Protein 4Y25 (pdb70)

Solvent-accessible surface area: 16598 Å² total; per-residue (Å²): 170,121,118,94,29,6,22,54,86,24,25,7,39,50,10,79,39,8,66,11,63,88,40,44,122,122,45,67,59,64,52,39,27,63,21,29,62,48,131,138,135,49,106,43,19,11,50,15,48,9,61,20,60,83,81,52,12,92,21,128,24,56,14,67,14,66,107,37,143,92,73,55,79,11,47,21,103,16,59,19,27,51,117,186,86,122,74,60,4,29,48,85,4,14,37,101,23,160,63,122,62,100,34,64,1,66,42,92,16,115,21,1,104,97,2,18,76,78,2,24,132,92,40,9,39,2,74,11,39,44,27,69,31,86,87,50,82,85,135,110,63,50,70,22,61,36,82,4,101,2,86,9,70,42,93,0,79,17,40,11,58,29,73,94,5,67,50,73,100,140,61,22,128,117,44,51,31,7,71,49,42,38,58,60,72,17,42,5,54,65,128,137,39,84,20,34,14,8,47,73,4,75,14,89,14,59,16,75,53,16,19,65,50,68,107,141,52,190,114,21,28,93,50,47,31,87,18,21,4,98,10,44,2,91,12,74,140,116,35,84,51,59,5,25,59,82,4,96,1,63,71,60,36,105,85,91,57,61,44,26,10,54,25,85,69,81,45,62,31,10,36,71,30,112,50,68,47,14,50,51,42,69,63,39,61,28,53,49,76,211

InterPro domains:
  IPR011990 Tetratricopeptide-like helical domain superfamily [G3DSA:1.25.40.10] (98-193)
  IPR011990 Tetratricopeptide-like helical domain superfamily [G3DSA:1.25.40.10] (204-523)
  IPR011990 Tetratricopeptide-like helical domain superfamily [SSF48452] (95-164)
  IPR011990 Tetratricopeptide-like helical domain superfamily [SSF48452] (361-505)
  IPR019734 Tetratricopeptide repeat [PS50005] (98-131)
  IPR019734 Tetratricopeptide repeat [SM00028] (98-131)
  IPR023870 Poly-beta-1,6 N-acetyl-D-glucosamine export porin PgaA [TIGR03939] (17-807)
  IPR049003 PgaA, membrane beta barrel domain [PF21197] (514-807)

Structure (mmCIF, N/CA/C/O backbone):
data_4Y25
#
_entry.id   4Y25
#
_cell.length_a   143.972
_cell.length_b   143.972
_cell.length_c   90.560
_cell.angle_alpha   90.00
_cell.angle_beta   90.00
_cell.angle_gamma   120.00
#
_symmetry.space_group_name_H-M   'P 63 2 2'
#
loop_
_atom_site.group_PDB
_atom_site.id
_atom_site.type_symbol
_atom_site.label_atom_id
_atom_site.label_alt_id
_atom_site.label_comp_id
_atom_site.label_asym_id
_atom_site.label_entity_id
_atom_site.label_seq_id
_atom_site.pdbx_PDB_ins_code
_atom_site.Cartn_x
_atom_site.Cartn_y
_atom_site.Cartn_z
_atom_site.occupancy
_atom_site.B_iso_or_equiv
_atom_site.auth_seq_id
_atom_site.auth_comp_id
_atom_site.auth_asym_id
_atom_site.auth_atom_id
_atom_site.pdbx_PDB_model_num
ATOM 1 N N . ASP A 1 3 ? -164.964 274.157 210.412 1.00 181.06 513 ASP A N 1
ATOM 2 C CA . ASP A 1 3 ? -164.376 275.367 209.850 1.00 188.80 513 ASP A CA 1
ATOM 3 C C . ASP A 1 3 ? -164.631 275.448 208.349 1.00 190.49 513 ASP A C 1
ATOM 4 O O . ASP A 1 3 ? -164.662 276.536 207.772 1.00 184.89 513 ASP A O 1
ATOM 9 N N . VAL A 1 4 ? -164.812 274.285 207.726 1.00 187.25 514 VAL A N 1
ATOM 10 C CA . VAL A 1 4 ? -165.085 274.195 206.295 1.00 173.19 514 VAL A CA 1
ATOM 11 C C . VAL A 1 4 ? -166.345 274.977 205.935 1.00 166.94 514 VAL A C 1
ATOM 12 O O . VAL A 1 4 ? -167.416 274.713 206.478 1.00 168.21 514 VAL A O 1
ATOM 16 N N . HIS A 1 5 ? -166.222 275.940 205.025 1.00 165.90 515 HIS A N 1
ATOM 17 C CA . HIS A 1 5 ? -167.366 276.785 204.690 1.00 160.56 515 HIS A CA 1
ATOM 18 C C . HIS A 1 5 ? -167.492 277.119 203.201 1.00 160.71 515 HIS A C 1
ATOM 19 O O . HIS A 1 5 ? -168.470 277.740 202.788 1.00 154.80 515 HIS A O 1
ATOM 26 N N . ASN A 1 6 ? -166.5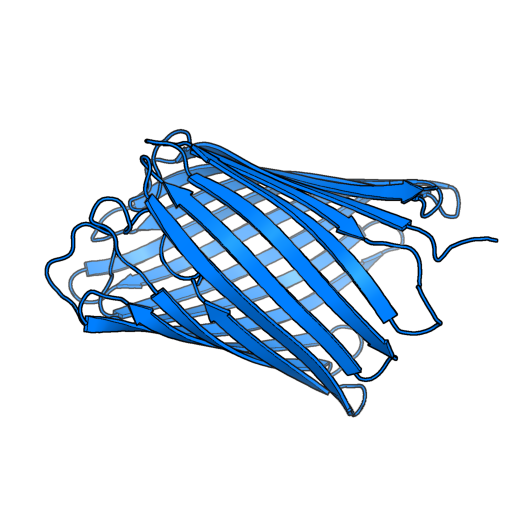10 276.717 202.398 1.00 173.33 516 ASN A N 1
ATOM 27 C CA . ASN A 1 6 ? -166.626 276.832 200.945 1.00 169.06 516 ASN A CA 1
ATOM 28 C C . ASN A 1 6 ? -166.636 275.461 200.275 1.00 175.80 516 ASN A C 1
ATOM 29 O O . ASN A 1 6 ? -165.596 274.936 199.876 1.00 158.87 516 ASN A O 1
ATOM 34 N N . LEU A 1 7 ? -167.832 274.892 200.158 1.00 181.56 517 LEU A N 1
ATOM 35 C CA . LEU A 1 7 ? -168.011 273.553 199.612 1.00 166.74 517 LEU A CA 1
ATOM 36 C C . LEU A 1 7 ? -168.864 273.607 198.351 1.00 150.76 517 LEU A C 1
ATOM 37 O O . LEU A 1 7 ? -169.014 274.662 197.735 1.00 158.06 517 LEU A O 1
ATOM 42 N N . ALA A 1 8 ? -169.425 272.464 197.974 1.00 107.81 518 ALA A N 1
ATOM 43 C CA . ALA A 1 8 ? -170.392 272.414 196.887 1.00 110.65 518 ALA A CA 1
ATOM 44 C C . ALA A 1 8 ? -171.720 272.986 197.374 1.00 120.02 518 ALA A C 1
ATOM 45 O O . ALA A 1 8 ? -172.061 272.858 198.548 1.00 123.98 518 ALA A O 1
ATOM 47 N N . GLU A 1 9 ? -172.467 273.619 196.477 1.00 106.14 519 GLU A N 1
ATOM 48 C CA . GLU A 1 9 ? -173.703 274.285 196.870 1.00 104.64 519 GLU A CA 1
ATOM 49 C C . GLU A 1 9 ? -174.890 273.883 195.998 1.00 91.36 519 GLU A C 1
ATOM 50 O O . GLU A 1 9 ? -174.819 273.933 194.771 1.00 103.56 519 GLU A O 1
ATOM 56 N N . LEU A 1 10 ? -175.980 273.481 196.642 1.00 87.31 520 LEU A N 1
ATOM 57 C CA . LEU A 1 10 ? -177.225 273.204 195.937 1.00 83.36 520 LEU A CA 1
ATOM 58 C C . LEU A 1 10 ? -178.227 274.327 196.163 1.00 78.99 520 LEU A C 1
ATOM 59 O O . LEU A 1 10 ? -178.565 274.651 197.299 1.00 70.89 520 LEU A O 1
ATOM 64 N N . ARG A 1 11 ? -178.697 274.922 195.076 1.00 102.25 521 ARG A N 1
ATOM 65 C CA . ARG A 1 11 ? -179.734 275.935 195.171 1.00 107.52 521 ARG A CA 1
ATOM 66 C C . ARG A 1 11 ? -181.000 275.425 194.496 1.00 98.43 521 ARG A C 1
ATOM 67 O O . ARG A 1 11 ? -180.967 274.928 193.369 1.00 96.69 521 ARG A O 1
ATOM 75 N N . ILE A 1 12 ? -182.111 275.519 195.213 1.00 89.56 522 ILE A N 1
ATOM 76 C CA . ILE A 1 12 ? -183.407 275.141 194.673 1.00 89.45 522 ILE A CA 1
ATOM 77 C C . ILE A 1 12 ? -184.420 276.220 195.033 1.00 77.49 522 ILE A C 1
ATOM 78 O O . ILE A 1 12 ? -184.545 276.613 196.192 1.00 88.46 522 ILE A O 1
ATOM 83 N N . ALA A 1 13 ? -185.122 276.721 194.025 1.00 80.61 523 ALA A N 1
ATOM 84 C CA . ALA A 1 13 ? -186.072 277.805 194.227 1.00 74.93 523 ALA A CA 1
ATOM 85 C C . ALA A 1 13 ? -187.314 277.571 193.388 1.00 85.73 523 ALA A C 1
ATOM 86 O O . ALA A 1 13 ? -187.232 277.048 192.276 1.00 89.68 523 ALA A O 1
ATOM 88 N N . GLY A 1 14 ? -188.466 277.959 193.920 1.00 77.35 524 GLY A N 1
ATOM 89 C CA . GLY A 1 14 ? -189.714 277.697 193.238 1.00 72.06 524 GLY A CA 1
ATOM 90 C C . GLY A 1 14 ? -190.784 278.743 193.448 1.00 71.64 524 GLY A C 1
ATOM 91 O O . GLY A 1 14 ? -190.811 279.441 194.461 1.00 80.43 524 GLY A O 1
ATOM 92 N N . SER A 1 15 ? -191.678 278.839 192.472 1.00 72.10 525 SER A N 1
ATOM 93 C CA . SER A 1 15 ? -192.775 279.791 192.513 1.00 77.43 525 SER A CA 1
ATOM 94 C C . SER A 1 15 ? -194.058 279.118 192.038 1.00 75.11 525 SER A C 1
ATOM 95 O O . SER A 1 15 ? -194.066 278.416 191.028 1.00 79.91 525 SER A O 1
ATOM 98 N N . THR A 1 16 ? -195.143 279.322 192.775 1.00 69.90 526 THR A N 1
ATOM 99 C CA . THR A 1 16 ? -196.423 278.740 192.396 1.00 74.75 526 THR A CA 1
ATOM 100 C C . THR A 1 16 ? -197.589 279.657 192.747 1.00 64.89 526 THR A C 1
ATOM 101 O O . THR A 1 16 ? -197.637 280.233 193.834 1.00 76.93 526 THR A O 1
ATOM 105 N N . GLY A 1 17 ? -198.526 279.789 191.813 1.00 56.83 527 GLY A N 1
ATOM 106 C CA . GLY A 1 17 ? -199.670 280.664 191.996 1.00 67.17 527 GLY A CA 1
ATOM 107 C C . GLY A 1 17 ? -200.847 279.997 192.688 1.00 87.22 527 GLY A C 1
ATOM 108 O O . GLY A 1 17 ? -201.296 278.921 192.287 1.00 79.20 527 GLY A O 1
ATOM 109 N N . ILE A 1 18 ? -201.345 280.642 193.738 1.00 74.59 528 ILE A N 1
ATOM 110 C CA . ILE A 1 18 ? -202.527 280.163 194.439 1.00 77.46 528 ILE A CA 1
ATOM 111 C C . ILE A 1 18 ? -203.768 280.583 193.661 1.00 83.73 528 ILE A C 1
ATOM 112 O O . ILE A 1 18 ? -204.632 279.765 193.348 1.00 90.63 528 ILE A O 1
ATOM 117 N N . ASP A 1 19 ? -203.843 281.872 193.355 1.00 79.48 529 ASP A N 1
ATOM 118 C CA . ASP A 1 19 ? -204.871 282.406 192.474 1.00 84.84 529 ASP A CA 1
ATOM 119 C C . ASP A 1 19 ? -204.351 283.677 191.820 1.00 91.53 529 ASP A C 1
ATOM 120 O O . ASP A 1 19 ? -204.454 284.767 192.387 1.00 87.25 529 ASP A O 1
ATOM 125 N N . ALA A 1 20 ? -203.778 283.527 190.630 1.00 75.14 530 ALA A N 1
ATOM 126 C CA . ALA A 1 20 ? -203.222 284.659 189.901 1.00 79.76 530 ALA A CA 1
ATOM 127 C C . ALA A 1 20 ? -204.088 285.011 188.698 1.00 86.33 530 ALA A C 1
ATOM 128 O O . ALA A 1 20 ? -203.898 284.474 187.606 1.00 97.22 530 ALA A O 1
ATOM 130 N N . GLU A 1 21 ? -205.034 285.922 188.901 1.00 89.16 531 GLU A N 1
ATOM 131 C CA . GLU A 1 21 ? -205.963 286.307 187.845 1.00 102.04 531 GLU A CA 1
ATOM 132 C C . GLU A 1 21 ? -205.386 287.410 186.960 1.00 97.97 531 GLU A C 1
ATOM 133 O O . GLU A 1 21 ? -206.110 288.058 186.205 1.00 109.87 531 GLU A O 1
ATOM 139 N N . GLY A 1 22 ? -204.072 287.604 187.050 1.00 102.72 532 GLY A N 1
ATOM 140 C CA . GLY A 1 22 ? -203.375 288.581 186.233 1.00 95.46 532 GLY A CA 1
ATOM 141 C C . GLY A 1 22 ? -203.312 288.179 184.771 1.00 106.86 532 GLY A C 1
ATOM 142 O O . GLY A 1 22 ? -203.673 287.056 184.418 1.00 122.52 532 GLY A O 1
ATOM 143 N N . PRO A 1 23 ? -202.846 289.097 183.911 1.00 107.70 533 PRO A N 1
ATOM 144 C CA . PRO A 1 23 ? -202.831 288.917 182.454 1.00 108.01 533 PRO A CA 1
ATOM 145 C C . PRO A 1 23 ? -201.692 288.050 181.911 1.00 101.42 533 PRO A C 1
ATOM 146 O O . PRO A 1 23 ? -201.914 287.339 180.933 1.00 113.27 533 PRO A O 1
ATOM 150 N N . ASP A 1 24 ? -200.503 288.105 182.502 1.00 105.60 534 ASP A N 1
ATOM 151 C CA . ASP A 1 24 ? -199.409 287.280 181.994 1.00 129.47 534 ASP A CA 1
ATOM 152 C C . ASP A 1 24 ? -199.087 286.119 182.933 1.00 126.92 534 ASP A C 1
ATOM 153 O O . ASP A 1 24 ? -197.926 285.749 183.107 1.00 130.39 534 ASP A O 1
ATOM 158 N N . SER A 1 25 ? -200.135 285.553 183.528 1.00 127.18 535 SER A N 1
ATOM 159 C CA . SER A 1 25 ? -200.036 284.316 184.298 1.00 122.15 535 SER A CA 1
ATOM 160 C C . SER A 1 25 ? -201.431 283.762 184.567 1.00 121.00 535 SER A C 1
ATOM 161 O O . SER A 1 25 ? -202.347 284.509 184.916 1.00 134.70 535 SER A O 1
ATOM 164 N N . GLY A 1 26 ? -201.589 282.453 184.397 1.00 104.09 536 GLY A N 1
ATOM 165 C CA . GLY A 1 26 ? -202.837 281.790 184.731 1.00 91.32 536 GLY A CA 1
ATOM 166 C C . GLY A 1 26 ? -203.018 281.759 186.235 1.00 103.67 536 GLY A C 1
ATOM 167 O O . GLY A 1 26 ? -202.101 282.120 186.973 1.00 114.82 536 GLY A O 1
ATOM 168 N N . LYS A 1 27 ? -204.193 281.332 186.691 1.00 106.04 537 LYS A N 1
ATOM 169 C CA . LYS A 1 27 ? -204.487 281.289 188.122 1.00 105.69 537 LYS A CA 1
ATOM 170 C C . LYS A 1 27 ? -203.463 280.451 188.876 1.00 98.71 537 LYS A C 1
ATOM 171 O O . LYS A 1 27 ? -203.062 280.792 189.988 1.00 106.89 537 LYS A O 1
ATOM 177 N N . HIS A 1 28 ? -203.044 279.354 188.258 1.00 79.99 538 HIS A N 1
ATOM 178 C CA . HIS A 1 28 ? -202.131 278.420 188.898 1.00 86.41 538 HIS A CA 1
ATOM 179 C C . HIS A 1 28 ? -200.977 278.064 187.969 1.00 103.16 538 HIS A C 1
ATOM 180 O O . HIS A 1 28 ? -201.136 277.273 187.041 1.00 120.30 538 HIS A O 1
ATOM 187 N N . ASP A 1 29 ? -199.818 278.664 188.217 1.00 105.51 539 ASP A N 1
ATOM 188 C CA . ASP A 1 29 ? -198.617 278.344 187.457 1.00 96.58 539 ASP A CA 1
ATOM 189 C C . ASP A 1 29 ? -197.547 277.781 188.376 1.00 85.35 539 ASP A C 1
ATOM 190 O O . ASP A 1 29 ? -197.572 278.008 189.583 1.00 87.51 539 ASP A O 1
ATOM 195 N N . VAL A 1 30 ? -196.612 277.037 187.800 1.00 72.87 540 VAL A N 1
ATOM 196 C CA . VAL A 1 30 ? -195.571 276.386 188.582 1.00 77.67 540 VAL A CA 1
ATOM 197 C C . VAL A 1 30 ? -194.191 276.647 187.992 1.00 73.74 540 VAL A C 1
ATOM 198 O O . VAL A 1 30 ? -193.899 276.244 186.867 1.00 77.32 540 VAL A O 1
ATOM 202 N N . ASP A 1 31 ? -193.351 277.336 188.759 1.00 95.11 541 ASP A N 1
ATOM 203 C CA . ASP A 1 31 ? -191.971 277.598 188.366 1.00 82.15 541 ASP A CA 1
ATOM 204 C C . ASP A 1 31 ? -191.021 276.906 189.326 1.00 78.24 541 ASP A C 1
ATOM 205 O O . ASP A 1 31 ? -191.104 277.106 190.536 1.00 82.23 541 ASP A O 1
ATOM 210 N N . LEU A 1 32 ? -190.126 276.084 188.792 1.00 76.94 542 LEU A N 1
ATOM 211 C CA . LEU A 1 32 ? -189.135 275.415 189.624 1.00 79.08 542 LEU A CA 1
ATOM 212 C C . LEU A 1 32 ? -187.771 275.392 188.955 1.00 77.04 542 LEU A C 1
ATOM 213 O O . LEU A 1 32 ? -187.638 274.953 187.812 1.00 76.52 542 LEU A O 1
ATOM 218 N N . THR A 1 33 ? -186.759 275.866 189.674 1.00 85.30 543 THR A N 1
ATOM 219 C CA . THR A 1 33 ? -185.389 275.816 189.184 1.00 86.58 543 THR A CA 1
ATOM 220 C C . THR A 1 33 ? -184.457 275.235 190.244 1.00 86.29 543 THR A C 1
ATOM 221 O O . THR A 1 33 ? -184.484 275.639 191.406 1.00 99.27 543 THR A O 1
ATOM 225 N N . THR A 1 34 ? -183.647 274.265 189.836 1.00 92.66 544 THR A N 1
ATOM 226 C CA . THR A 1 34 ? -182.662 273.666 190.725 1.00 94.45 544 THR A CA 1
ATOM 227 C C . THR A 1 34 ? -181.273 273.760 190.103 1.00 109.08 544 THR A C 1
ATOM 228 O O . THR A 1 34 ? -181.085 273.434 188.932 1.00 115.00 544 THR A O 1
ATOM 232 N N . ILE A 1 35 ? -180.307 274.226 190.889 1.00 109.52 545 ILE A N 1
ATOM 233 C CA . ILE A 1 35 ? -178.944 274.429 190.404 1.00 102.60 545 ILE A CA 1
ATOM 234 C C . ILE A 1 35 ? -177.919 273.942 191.423 1.00 95.17 545 ILE A C 1
ATOM 235 O O . ILE A 1 35 ? -178.033 274.232 192.614 1.00 96.48 545 ILE A O 1
ATOM 240 N N . VAL A 1 36 ? -176.919 273.201 190.956 1.00 76.57 546 VAL A N 1
ATOM 241 C CA . VAL A 1 36 ? -175.849 272.744 191.835 1.00 100.48 546 VAL A CA 1
ATOM 242 C C . VAL A 1 36 ? -174.491 273.321 191.432 1.00 102.15 546 VAL A C 1
ATOM 243 O O . VAL A 1 36 ? -174.073 273.222 190.278 1.00 107.83 546 VAL A O 1
ATOM 247 N N . TYR A 1 37 ? -173.813 273.938 192.394 1.00 100.78 547 TYR A N 1
ATOM 248 C CA . TYR A 1 37 ? -172.471 274.460 192.178 1.00 95.08 547 TYR A CA 1
ATOM 249 C C . TYR A 1 37 ? -171.420 273.459 192.638 1.00 93.84 547 TYR A C 1
ATOM 250 O O . TYR A 1 37 ? -171.594 272.787 193.656 1.00 84.03 547 TYR A O 1
ATOM 259 N N . SER A 1 38 ? -170.332 273.362 191.880 1.00 90.16 548 SER A N 1
ATOM 260 C CA . SER A 1 38 ? -169.186 272.552 192.275 1.00 90.20 548 SER A CA 1
ATOM 261 C C . SER A 1 38 ? -168.446 273.255 193.413 1.00 101.22 548 SER A C 1
ATOM 262 O O . SER A 1 38 ? -168.724 274.421 193.701 1.00 97.50 548 SER A O 1
ATOM 265 N N . PRO A 1 39 ? -167.513 272.552 194.080 1.00 118.53 549 PRO A N 1
ATOM 266 C CA . PRO A 1 39 ? -166.664 273.262 195.043 1.00 113.75 549 PRO A CA 1
ATOM 267 C C . PRO A 1 39 ? -165.790 274.287 194.329 1.00 124.60 549 PRO A C 1
ATOM 268 O O . PRO A 1 39 ? -165.735 274.262 193.098 1.00 120.84 549 PRO A O 1
ATOM 272 N N . PRO A 1 40 ? -165.132 275.187 195.078 1.00 131.89 550 PRO A N 1
ATOM 273 C CA . PRO A 1 40 ? -164.175 276.062 194.396 1.00 121.45 550 PRO A CA 1
ATOM 274 C C . PRO A 1 40 ? -163.123 275.223 193.680 1.00 128.40 550 PRO A C 1
ATOM 275 O O . PRO A 1 40 ? -162.160 274.788 194.311 1.00 128.57 550 PRO A O 1
ATOM 279 N N . LEU A 1 41 ? -163.347 274.981 192.388 1.00 140.46 551 LEU A N 1
ATOM 280 C CA . LEU A 1 41 ? -162.487 274.133 191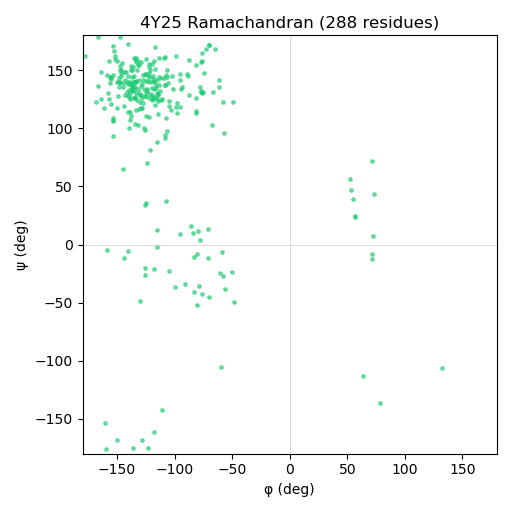.562 1.00 152.18 551 LEU A CA 1
ATOM 281 C C . LEU A 1 41 ? -161.029 274.531 191.752 1.00 167.75 551 LEU A C 1
ATOM 282 O O . LEU A 1 41 ? -160.163 273.689 191.993 1.00 175.74 551 LEU A O 1
ATOM 287 N N . LYS A 1 42 ? -160.771 275.827 191.634 1.00 153.74 552 LYS A N 1
ATOM 288 C CA . LYS A 1 42 ? -159.655 276.437 192.335 1.00 157.12 552 LYS A CA 1
ATOM 289 C C . LYS A 1 42 ? -160.249 277.628 193.078 1.00 170.75 552 LYS A C 1
ATOM 290 O O . LYS A 1 42 ? -161.471 277.745 193.164 1.00 176.98 552 LYS A O 1
ATOM 296 N N . ASP A 1 43 ? -159.407 278.503 193.613 1.00 172.31 553 ASP A N 1
ATOM 297 C CA . ASP A 1 43 ? -159.864 279.504 194.578 1.00 170.37 553 ASP A CA 1
ATOM 298 C C . ASP A 1 43 ? -160.975 280.438 194.084 1.00 170.22 553 ASP A C 1
ATOM 299 O O . ASP A 1 43 ? -161.765 280.937 194.886 1.00 164.72 553 ASP A O 1
ATOM 304 N N . ASN A 1 44 ? -161.051 280.666 192.776 1.00 169.90 554 ASN A N 1
ATOM 305 C CA . ASN A 1 44 ? -162.039 281.601 192.242 1.00 162.99 554 ASN A CA 1
ATOM 306 C C . ASN A 1 44 ? -163.055 280.968 191.295 1.00 148.46 554 ASN A C 1
ATOM 307 O O . ASN A 1 44 ? -164.137 281.515 191.085 1.00 152.99 554 ASN A O 1
ATOM 312 N N . TRP A 1 45 ? -162.710 279.818 190.729 1.00 136.48 555 TRP A N 1
ATOM 313 C CA . TRP A 1 45 ? -163.544 279.201 189.703 1.00 118.78 555 TRP A CA 1
ATOM 314 C C . TRP A 1 45 ? -164.526 278.174 190.253 1.00 125.18 555 TRP A C 1
ATOM 315 O O . TRP A 1 45 ? -164.166 277.319 191.063 1.00 133.58 555 TRP A O 1
ATOM 326 N N . ARG A 1 46 ? -165.773 278.271 189.802 1.00 113.44 556 ARG A N 1
ATOM 327 C CA . ARG A 1 46 ? -166.784 277.264 190.097 1.00 112.78 556 ARG A CA 1
ATOM 328 C C . ARG A 1 46 ? -167.591 276.947 188.843 1.00 99.78 556 ARG A C 1
ATOM 329 O O . ARG A 1 46 ? -167.918 277.837 188.061 1.00 93.23 556 ARG A O 1
ATOM 337 N N . GLY A 1 47 ? -167.896 275.670 188.650 1.00 102.72 557 GLY A N 1
ATOM 338 C CA . GLY A 1 47 ? -168.757 275.251 187.562 1.00 104.73 557 GLY A CA 1
ATOM 339 C C . GLY A 1 47 ? -170.101 274.828 188.120 1.00 109.04 557 GLY A C 1
ATOM 340 O O . GLY A 1 47 ? -170.178 274.286 189.222 1.00 105.96 557 GLY A O 1
ATOM 341 N N . PHE A 1 48 ? -171.168 275.082 187.372 1.00 96.62 558 PHE A N 1
ATOM 342 C CA . PHE A 1 48 ? -172.498 274.708 187.830 1.00 92.90 558 PHE A CA 1
ATOM 343 C C . PHE A 1 48 ? -173.330 274.092 186.714 1.00 97.26 558 PHE A C 1
ATOM 344 O O . PHE A 1 48 ? -173.152 274.406 185.537 1.00 107.71 558 PHE A O 1
ATOM 352 N N . ALA A 1 49 ? -174.233 273.201 187.102 1.00 94.60 559 ALA A N 1
ATOM 353 C CA . ALA A 1 49 ? -175.232 272.657 186.196 1.00 99.49 559 ALA A CA 1
ATOM 354 C C . ALA A 1 49 ? -176.589 272.763 186.875 1.00 108.61 559 ALA A C 1
ATOM 355 O O . ALA A 1 49 ? -176.668 272.799 188.104 1.00 106.35 559 ALA A O 1
ATOM 357 N N . GLY A 1 50 ? -177.656 272.825 186.088 1.00 107.56 560 GLY A N 1
ATOM 358 C CA . GLY A 1 50 ? -178.971 273.018 186.663 1.00 110.26 560 GLY A CA 1
ATOM 359 C C . GLY A 1 50 ? -180.137 272.605 185.792 1.00 110.58 560 GLY A C 1
ATOM 360 O O . GLY A 1 50 ? -179.961 272.078 184.694 1.00 106.39 560 GLY A O 1
ATOM 361 N N . PHE A 1 51 ? -181.339 272.859 186.299 1.00 104.05 561 PHE A N 1
ATOM 362 C CA . PHE A 1 51 ? -182.570 272.453 185.639 1.00 93.74 561 PHE A CA 1
ATOM 363 C C . PHE A 1 51 ? -183.671 273.476 185.900 1.00 96.92 561 PHE A C 1
ATOM 364 O O . PHE A 1 51 ? -183.736 274.064 186.980 1.00 104.23 561 PHE A O 1
ATOM 372 N N . GLY A 1 52 ? -184.528 273.693 184.906 1.00 93.39 562 GLY A N 1
ATOM 373 C CA . GLY A 1 52 ? -185.628 274.636 185.029 1.00 73.44 562 GLY A CA 1
ATOM 374 C C . GLY A 1 52 ? -186.928 274.035 184.530 1.00 94.69 562 GLY A C 1
ATOM 375 O O . GLY A 1 52 ? -186.939 273.340 183.514 1.00 87.28 562 GLY A O 1
ATOM 376 N N . TYR A 1 53 ? -188.021 274.307 185.241 1.00 79.66 563 TYR A N 1
ATOM 377 C CA . TYR A 1 53 ? -189.317 273.696 184.951 1.00 69.73 563 TYR A CA 1
ATOM 378 C C . TYR A 1 53 ? -190.445 274.726 185.005 1.00 81.36 563 TYR A C 1
ATOM 379 O O . TYR A 1 53 ? -190.510 275.533 185.933 1.00 85.48 563 TYR A O 1
ATOM 388 N N . ALA A 1 54 ? -191.340 274.690 184.021 1.00 85.62 564 ALA A N 1
ATOM 389 C CA . ALA A 1 54 ? -192.467 275.621 183.992 1.00 87.60 564 ALA A CA 1
ATOM 390 C C . ALA A 1 54 ? -193.678 275.067 183.239 1.00 102.75 564 ALA A C 1
ATOM 391 O O . ALA A 1 54 ? -193.669 274.981 182.011 1.00 112.59 564 ALA A O 1
ATOM 393 N N . ASP A 1 55 ? -194.720 274.703 183.983 1.00 112.03 565 ASP A N 1
ATOM 394 C CA . ASP A 1 55 ? -195.960 274.201 183.395 1.00 111.72 565 ASP A CA 1
ATOM 395 C C . ASP A 1 55 ? -197.135 275.110 183.748 1.00 119.50 565 ASP A C 1
ATOM 396 O O . ASP A 1 55 ? -197.231 275.606 184.870 1.00 118.38 565 ASP A O 1
ATOM 401 N N . GLY A 1 56 ? -198.029 275.320 182.786 1.00 128.92 566 GLY A N 1
ATOM 402 C CA . GLY A 1 56 ? -199.193 276.161 183.000 1.00 123.99 566 GLY A CA 1
ATOM 403 C C . GLY A 1 56 ? -200.322 275.885 182.026 1.00 128.53 566 GLY A C 1
ATOM 404 O O . GLY A 1 56 ? -200.090 275.581 180.856 1.00 138.60 566 GLY A O 1
ATOM 405 N N . GLY A 1 63 ? -198.401 271.404 177.582 1.00 141.05 573 GLY A N 1
ATOM 406 C CA . GLY A 1 63 ? -197.679 272.647 177.379 1.00 141.86 573 GLY A CA 1
ATOM 407 C C . GLY A 1 63 ? -196.659 272.899 178.472 1.00 138.63 573 GLY A C 1
ATOM 408 O O . GLY A 1 63 ? -196.838 273.778 179.314 1.00 130.65 573 GLY A O 1
ATOM 409 N N . ILE A 1 64 ? -195.578 272.126 178.451 1.00 145.41 574 ILE A N 1
ATOM 410 C CA . ILE A 1 64 ? -194.562 272.194 179.495 1.00 141.05 574 ILE A CA 1
ATOM 411 C C . ILE A 1 64 ? -193.199 272.633 178.945 1.00 140.00 574 ILE A C 1
ATOM 412 O O . ILE A 1 64 ? -192.740 272.137 177.915 1.00 133.09 574 ILE A O 1
ATOM 417 N N . VAL A 1 65 ? -192.564 273.572 179.645 1.00 126.84 575 VAL A N 1
ATOM 418 C CA . VAL A 1 65 ? -191.253 274.088 179.265 1.00 116.74 575 VAL A CA 1
ATOM 419 C C . VAL A 1 65 ? -190.166 273.686 180.261 1.00 118.25 575 VAL A C 1
ATOM 420 O O . VAL A 1 65 ? -190.278 273.967 181.455 1.00 114.18 575 VAL A O 1
ATOM 424 N N . ARG A 1 66 ? -189.112 273.036 179.769 1.00 112.39 576 ARG A N 1
ATOM 425 C CA . ARG A 1 66 ? -187.996 272.631 180.624 1.00 109.00 576 ARG A CA 1
ATOM 426 C C . ARG A 1 66 ? -186.667 273.232 180.163 1.00 126.17 576 ARG A C 1
ATOM 427 O O . ARG A 1 66 ? -186.466 273.489 178.975 1.00 116.27 576 ARG A O 1
ATOM 435 N N . ASP A 1 67 ? -185.766 273.461 181.116 1.00 125.03 577 ASP A N 1
ATOM 436 C CA . ASP A 1 67 ? -184.435 273.990 180.820 1.00 95.79 577 ASP A CA 1
ATOM 437 C C . ASP A 1 67 ? -183.338 273.085 181.356 1.00 96.52 577 ASP A C 1
ATOM 438 O O . ASP A 1 67 ? -183.380 272.663 182.510 1.00 118.84 577 ASP A O 1
ATOM 443 N N . TRP A 1 68 ? -182.353 272.796 180.515 1.00 96.94 578 TRP A N 1
ATOM 444 C CA . TRP A 1 68 ? -181.117 272.186 180.981 1.00 98.07 578 TRP A CA 1
ATOM 445 C C . TRP A 1 68 ? -179.989 273.180 180.767 1.00 98.47 578 TRP A C 1
ATOM 446 O O . TRP A 1 68 ? -179.776 273.653 179.653 1.00 105.64 578 TRP A O 1
ATOM 457 N N . LEU A 1 69 ? -179.278 273.511 181.838 1.00 88.61 579 LEU A N 1
ATOM 458 C CA . LEU A 1 69 ? -178.270 274.556 181.764 1.00 105.88 579 LEU A CA 1
ATOM 459 C C . LEU A 1 69 ? -176.949 274.163 182.412 1.00 115.83 579 LEU A C 1
ATOM 460 O O . LEU A 1 69 ? -176.893 273.284 183.275 1.00 104.93 579 LEU A O 1
ATOM 465 N N . ALA A 1 70 ? -175.889 274.828 181.972 1.00 121.05 580 ALA A N 1
ATOM 466 C CA . ALA A 1 70 ? -174.555 274.633 182.513 1.00 111.54 580 ALA A CA 1
ATOM 467 C C . ALA A 1 70 ? -173.738 275.893 182.270 1.00 110.90 580 ALA A C 1
ATOM 468 O O . ALA A 1 70 ? -173.893 276.551 181.242 1.00 117.87 580 ALA A O 1
ATOM 470 N N . GLY A 1 71 ? -172.877 276.235 183.220 1.00 105.82 581 GLY A N 1
ATOM 471 C CA . GLY A 1 71 ? -172.058 277.424 183.092 1.00 109.66 581 GLY A CA 1
ATOM 472 C C . GLY A 1 71 ? -170.931 277.476 184.100 1.00 101.56 581 GLY A C 1
ATOM 473 O O . GLY A 1 71 ? -170.789 276.585 184.937 1.00 108.68 581 GLY A O 1
ATOM 474 N N . VAL A 1 72 ? -170.124 278.528 184.017 1.00 90.90 582 VAL A N 1
ATOM 475 C CA . VAL A 1 72 ? -169.002 278.699 184.927 1.00 104.04 582 VAL A CA 1
ATOM 476 C C . VAL A 1 72 ? -169.122 280.026 185.672 1.00 102.20 582 VAL A C 1
ATOM 477 O O . VAL A 1 72 ? -169.733 280.969 185.174 1.00 85.17 582 VAL A O 1
ATOM 481 N N . GLU A 1 73 ? -168.546 280.090 186.868 1.00 108.84 583 GLU A N 1
ATOM 482 C CA . GLU A 1 73 ? -168.552 281.316 187.658 1.00 104.97 583 GLU A CA 1
ATOM 483 C C . GLU A 1 73 ? -167.155 281.656 188.155 1.00 110.16 583 GLU A C 1
ATOM 484 O O . GLU A 1 73 ? -166.476 280.813 188.741 1.00 122.83 583 GLU A O 1
ATOM 490 N N . TRP A 1 74 ? -166.728 282.892 187.920 1.00 106.35 584 TRP A N 1
ATOM 491 C CA . TRP A 1 74 ? -165.475 283.380 188.483 1.00 115.44 584 TRP A CA 1
ATOM 492 C C . TRP A 1 74 ? -165.789 284.399 189.569 1.00 108.95 584 TRP A C 1
ATOM 493 O O . TRP A 1 74 ? -166.736 285.174 189.443 1.00 115.82 584 TRP A O 1
ATOM 504 N N . ARG A 1 75 ? -164.992 284.401 190.632 1.00 117.62 585 ARG A N 1
ATOM 505 C CA . ARG A 1 75 ? -165.324 285.175 191.822 1.00 136.49 585 ARG A CA 1
ATOM 506 C C . ARG A 1 75 ? -164.082 285.581 192.618 1.00 150.19 585 ARG A C 1
ATOM 507 O O . ARG A 1 75 ? -163.419 284.754 193.244 1.00 171.48 585 ARG A O 1
ATOM 515 N N . SER A 1 76 ? -163.780 286.873 192.562 1.00 146.41 586 SER A N 1
ATOM 516 C CA . SER A 1 76 ? -162.986 287.553 193.577 1.00 151.08 586 SER A CA 1
ATOM 517 C C . SER A 1 76 ? -163.899 288.606 194.181 1.00 167.39 586 SER A C 1
ATOM 518 O O . SER A 1 76 ? -164.984 288.844 193.660 1.00 178.78 586 SER A O 1
ATOM 521 N N . ARG A 1 77 ? -163.497 289.242 195.272 1.00 164.65 587 ARG A N 1
ATOM 522 C CA . ARG A 1 77 ? -164.273 290.386 195.720 1.00 165.32 587 ARG A CA 1
ATOM 523 C C . ARG A 1 77 ? -163.915 291.541 194.795 1.00 165.61 587 ARG A C 1
ATOM 524 O O . ARG A 1 77 ? -162.929 291.458 194.059 1.00 174.71 587 ARG A O 1
ATOM 532 N N . ASN A 1 78 ? -164.737 292.590 194.820 1.00 153.51 588 ASN A N 1
ATOM 533 C CA . ASN A 1 78 ? -164.656 293.724 193.892 1.00 145.48 588 ASN A CA 1
ATOM 534 C C . ASN A 1 78 ? -165.091 293.373 192.463 1.00 137.68 588 ASN A C 1
ATOM 535 O O . ASN A 1 78 ? -165.290 294.272 191.647 1.00 149.74 588 ASN A O 1
ATOM 540 N N . ILE A 1 79 ? -165.243 292.082 192.162 1.00 116.47 589 ILE A N 1
ATOM 541 C CA . ILE A 1 79 ? -165.680 291.653 190.828 1.00 114.23 589 ILE A CA 1
ATOM 542 C C . ILE A 1 79 ? -166.177 290.201 190.777 1.00 110.27 589 ILE A C 1
ATOM 543 O O . ILE A 1 79 ? -165.470 289.273 191.154 1.00 124.80 589 ILE A O 1
ATOM 548 N N . TRP A 1 80 ? -167.399 290.014 190.288 1.00 104.39 590 TRP A N 1
ATOM 549 C CA . TRP A 1 80 ? -167.993 288.686 190.150 1.00 90.43 590 TRP A CA 1
ATOM 550 C C . TRP A 1 80 ? -168.511 288.486 188.727 1.00 97.06 590 TRP A C 1
ATOM 551 O O . TRP A 1 80 ? -169.113 289.394 188.156 1.00 99.90 590 TRP A O 1
ATOM 562 N N . LEU A 1 81 ? -168.283 287.306 188.156 1.00 78.98 591 LEU A N 1
ATOM 563 C CA . LEU A 1 81 ? -168.618 287.073 186.750 1.00 91.01 591 LEU A CA 1
ATOM 564 C C . LEU A 1 81 ? -169.026 285.630 186.464 1.00 98.94 591 LEU A C 1
ATOM 565 O O . LEU A 1 81 ? -168.382 284.692 186.935 1.00 104.69 591 LEU A O 1
ATOM 570 N N . GLU A 1 82 ? -170.096 285.451 185.692 1.00 104.92 592 GLU A N 1
ATOM 571 C CA . GLU A 1 82 ? -170.471 284.114 185.245 1.00 99.42 592 GLU A CA 1
ATOM 572 C C . GLU A 1 82 ? -171.043 284.100 183.831 1.00 92.27 592 GLU A C 1
ATOM 573 O O . GLU A 1 82 ? -171.676 285.058 183.382 1.00 85.69 592 GLU A O 1
ATOM 579 N N . ALA A 1 83 ? -170.794 282.996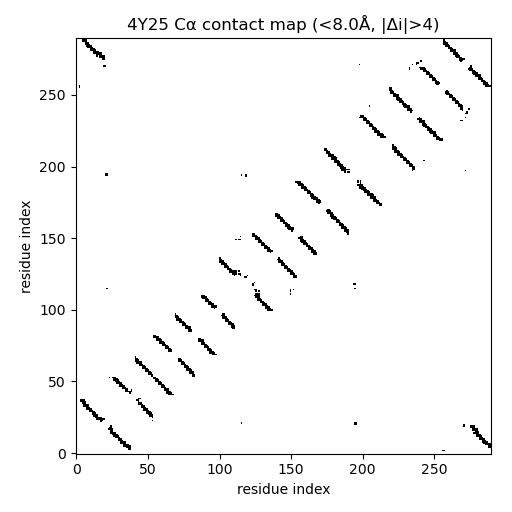 183.137 1.00 89.90 593 ALA A N 1
ATOM 580 C CA . ALA A 1 83 ? -171.398 282.726 181.842 1.00 88.88 593 ALA A CA 1
ATOM 581 C C . ALA A 1 83 ? -172.211 281.447 181.962 1.00 98.95 593 ALA A C 1
ATOM 582 O O . ALA A 1 83 ? -171.931 280.609 182.818 1.00 89.53 593 ALA A O 1
ATOM 584 N N . GLU A 1 84 ? -173.216 281.295 181.110 1.00 107.15 594 GLU A N 1
ATOM 585 C CA . GLU A 1 84 ? -174.119 280.157 181.208 1.00 104.39 594 GLU A CA 1
ATOM 586 C C . GLU A 1 84 ? -174.810 279.877 179.883 1.00 99.02 594 GLU A C 1
ATOM 587 O O . GLU A 1 84 ? -175.357 280.783 179.265 1.00 101.03 594 GLU A O 1
ATOM 593 N N . TYR A 1 85 ? -174.783 278.621 179.450 1.00 114.60 595 TYR A N 1
ATOM 594 C CA . TYR A 1 85 ? -175.538 278.212 178.271 1.00 129.61 595 TYR A CA 1
ATOM 595 C C . TYR A 1 85 ? -176.609 277.206 178.683 1.00 119.48 595 TYR A C 1
ATOM 596 O O . TYR A 1 85 ? -176.382 276.359 179.546 1.00 117.20 595 TYR A O 1
ATOM 605 N N . ALA A 1 86 ? -177.782 277.314 178.069 1.00 109.04 596 ALA A N 1
ATOM 606 C CA . ALA A 1 86 ? -178.887 276.414 178.365 1.00 106.19 596 ALA A CA 1
ATOM 607 C C . ALA A 1 86 ? -179.565 275.913 177.094 1.00 106.68 596 ALA A C 1
ATOM 608 O O . ALA A 1 86 ? -179.436 276.516 176.030 1.00 102.62 596 ALA A O 1
ATOM 610 N N . GLU A 1 87 ? -180.284 274.803 177.215 1.00 109.28 597 GLU A N 1
ATOM 611 C CA . GLU A 1 87 ? -181.117 274.304 176.128 1.00 103.90 597 GLU A CA 1
ATOM 612 C C . GLU A 1 87 ? -182.572 274.281 176.584 1.00 109.95 597 GLU A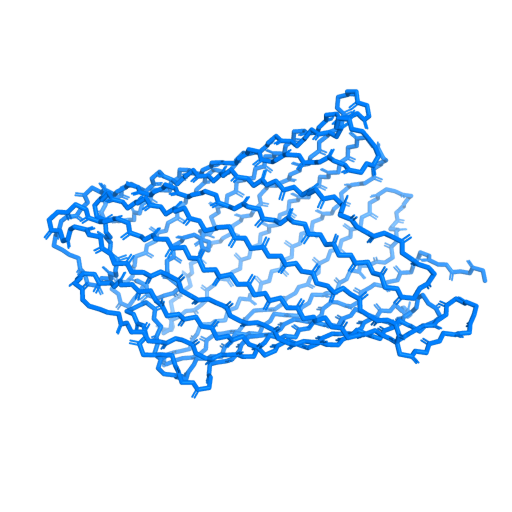 C 1
ATOM 613 O O . GLU A 1 87 ? -182.891 273.720 177.632 1.00 94.40 597 GLU A O 1
ATOM 619 N N . ARG A 1 88 ? -183.449 274.902 175.803 1.00 108.45 598 ARG A N 1
ATOM 620 C CA . ARG A 1 88 ? -184.861 274.980 176.157 1.00 110.84 598 ARG A CA 1
ATOM 621 C C . ARG A 1 88 ? -185.715 274.173 175.188 1.00 116.08 598 ARG A C 1
ATOM 622 O O . ARG A 1 88 ? -185.565 274.279 173.971 1.00 119.60 598 ARG A O 1
ATOM 630 N N . VAL A 1 89 ? -186.609 273.361 175.740 1.00 120.07 599 VAL A N 1
ATOM 631 C CA . VAL A 1 89 ? -187.450 272.493 174.931 1.00 125.14 599 VAL A CA 1
ATOM 632 C C . VAL A 1 89 ? -188.915 272.845 175.100 1.00 125.89 599 VAL A C 1
ATOM 633 O O . VAL A 1 89 ? -189.371 273.154 176.203 1.00 118.81 599 VAL A O 1
ATOM 637 N N . PHE A 1 90 ? -189.647 272.809 173.995 1.00 133.22 600 PHE A N 1
ATOM 638 C CA . PHE A 1 90 ? -191.086 272.951 174.051 1.00 130.42 600 PHE A CA 1
ATOM 639 C C . PHE A 1 90 ? -191.806 272.319 172.861 1.00 145.48 600 PHE A C 1
ATOM 640 O O . PHE A 1 90 ? -191.609 272.744 171.723 1.00 151.75 600 PHE A O 1
ATOM 648 N N . ASN A 1 91 ? -192.688 271.361 173.141 1.00 156.33 601 ASN A N 1
ATOM 649 C CA . ASN A 1 91 ? -193.480 270.677 172.113 1.00 160.97 601 ASN A CA 1
ATOM 650 C C . ASN A 1 91 ? -192.601 270.119 170.996 1.00 160.52 601 ASN A C 1
ATOM 651 O O . ASN A 1 91 ? -192.788 270.447 169.823 1.00 161.02 601 ASN A O 1
ATOM 656 N N . HIS A 1 92 ? -191.641 269.281 171.380 1.00 159.14 602 HIS A N 1
ATOM 657 C CA . HIS A 1 92 ? -190.685 268.683 170.448 1.00 169.52 602 HIS A CA 1
ATOM 658 C C . HIS A 1 92 ? -189.950 269.733 169.619 1.00 169.19 602 HIS A C 1
ATOM 659 O O . HIS A 1 92 ? -189.706 269.536 168.428 1.00 173.54 602 HIS A O 1
ATOM 666 N N . GLU A 1 93 ? -189.598 270.848 170.251 1.00 159.79 603 GLU A N 1
ATOM 667 C CA . GLU A 1 93 ? -188.887 271.919 169.563 1.00 156.72 603 GLU A CA 1
ATOM 668 C C . GLU A 1 93 ? -187.793 272.507 170.448 1.00 150.04 603 GLU A C 1
ATOM 669 O O . GLU A 1 93 ? -188.070 273.117 171.482 1.00 137.26 603 GLU A O 1
ATOM 675 N N . HIS A 1 94 ? -186.545 272.312 170.032 1.00 152.37 604 HIS A N 1
ATOM 676 C CA . HIS A 1 94 ? -185.394 272.784 170.790 1.00 131.60 604 HIS A CA 1
ATOM 677 C C . HIS A 1 94 ? -184.930 274.154 170.317 1.00 114.46 604 HIS A C 1
ATOM 678 O O . HIS A 1 94 ? -184.840 274.412 169.118 1.00 120.12 604 HIS A O 1
ATOM 685 N N . LYS A 1 95 ? -184.640 275.030 171.273 1.00 115.01 605 LYS A N 1
ATOM 686 C CA . LYS A 1 95 ? -184.063 276.332 170.972 1.00 116.97 605 LYS A CA 1
ATOM 687 C C . LYS A 1 95 ? -182.981 276.671 171.987 1.00 102.31 605 LYS A C 1
ATOM 688 O O . LYS A 1 95 ? -183.131 276.396 173.177 1.00 100.83 605 LYS A O 1
ATOM 694 N N . PRO A 1 96 ? -181.880 277.266 171.511 1.00 114.18 606 PRO A N 1
ATOM 695 C CA . PRO A 1 96 ? -180.681 277.555 172.303 1.00 107.64 606 PRO A CA 1
ATOM 696 C C . PRO A 1 96 ? -180.808 278.764 173.228 1.00 110.15 606 PRO A C 1
ATOM 697 O O . PRO A 1 96 ? -181.623 279.652 172.983 1.00 111.01 606 PRO A O 1
ATOM 701 N N . GLY A 1 97 ? -179.988 278.794 174.274 1.00 114.01 607 GLY A N 1
ATOM 702 C CA . GLY A 1 97 ? -180.016 279.881 175.233 1.00 110.84 607 GLY A CA 1
ATOM 703 C C . GLY A 1 97 ? -178.708 280.089 175.980 1.00 104.45 607 GLY A C 1
ATOM 704 O O . GLY A 1 97 ? -178.027 279.131 176.333 1.00 111.07 607 GLY A O 1
ATOM 705 N N . ALA A 1 98 ? -178.362 281.349 176.231 1.00 93.77 608 ALA A N 1
ATOM 706 C CA . ALA A 1 98 ? -177.122 281.678 176.927 1.00 96.10 608 ALA A CA 1
ATOM 707 C C . ALA A 1 98 ? -177.254 282.930 177.795 1.00 100.89 608 ALA A C 1
ATOM 708 O O . ALA A 1 98 ? -178.030 283.835 177.489 1.00 99.82 608 ALA A O 1
ATOM 710 N N . ARG A 1 99 ? -176.483 282.983 178.875 1.00 101.20 609 ARG A N 1
ATOM 711 C CA . ARG A 1 99 ? -176.491 284.153 179.744 1.00 99.41 609 ARG A CA 1
ATOM 712 C C . ARG A 1 99 ? -175.081 284.595 180.129 1.00 104.80 609 ARG A C 1
ATOM 713 O O . ARG A 1 99 ? -174.226 283.774 180.463 1.00 114.17 609 ARG A O 1
ATOM 721 N N . LEU A 1 100 ? -174.845 285.900 180.065 1.00 100.68 610 LEU A N 1
ATOM 722 C CA . LEU A 1 100 ? -173.590 286.482 180.521 1.00 93.22 610 LEU A CA 1
ATOM 723 C C . LEU A 1 100 ? -173.887 287.625 181.479 1.00 89.35 610 LEU A C 1
ATOM 724 O O . LEU A 1 100 ? -174.647 288.535 181.152 1.00 84.18 610 LEU A O 1
ATOM 729 N N . SER A 1 101 ? -173.294 287.575 182.666 1.00 89.77 611 SER A N 1
ATOM 730 C CA . SER A 1 101 ? -173.579 288.579 183.682 1.00 94.20 611 SER A CA 1
ATOM 731 C C . SER A 1 101 ? -172.410 288.786 184.631 1.00 97.73 611 SER A C 1
ATOM 732 O O . SER A 1 101 ? -171.535 287.925 184.761 1.00 82.38 611 SER A O 1
ATOM 735 N N . GLY A 1 102 ? -172.408 289.936 185.296 1.00 84.64 612 GLY A N 1
ATOM 736 C CA . GLY A 1 102 ? -171.380 290.245 186.268 1.00 80.95 612 GLY A CA 1
ATOM 737 C C . GLY A 1 102 ? -171.583 291.581 186.950 1.00 82.89 612 GLY A C 1
ATOM 738 O O . GLY A 1 102 ? -172.346 292.425 186.478 1.00 85.96 612 GLY A O 1
ATOM 739 N N . TRP A 1 103 ? -170.912 291.764 188.082 1.00 76.43 613 TRP A N 1
ATOM 740 C CA . TRP A 1 103 ? -170.818 293.078 188.701 1.00 95.02 613 TRP A CA 1
ATOM 741 C C . TRP A 1 103 ? -169.396 293.312 189.161 1.00 90.62 613 TRP A C 1
ATOM 742 O O . TRP A 1 103 ? -168.659 292.371 189.455 1.00 80.97 613 TRP A O 1
ATOM 753 N N . TYR A 1 104 ? -169.018 294.578 189.214 1.00 92.22 614 TYR A N 1
ATOM 754 C CA . TYR A 1 104 ? -167.747 294.976 189.786 1.00 91.73 614 TYR A CA 1
ATOM 755 C C . TYR A 1 104 ? -168.006 296.123 190.738 1.00 95.16 614 TYR A C 1
ATOM 756 O O . TYR A 1 104 ? -169.017 296.819 190.624 1.00 81.81 614 TYR A O 1
ATOM 765 N N . ASP A 1 105 ? -167.094 296.335 191.673 1.00 94.09 615 ASP A N 1
ATOM 766 C CA . ASP A 1 105 ? -167.282 297.413 192.620 1.00 114.25 615 ASP A CA 1
ATOM 767 C C . ASP A 1 105 ? -166.189 298.462 192.400 1.00 111.16 615 ASP A C 1
ATOM 768 O O . ASP A 1 105 ? -165.005 298.209 192.622 1.00 127.51 615 ASP A O 1
ATOM 773 N N . PHE A 1 106 ? -166.626 299.630 191.928 1.00 117.04 616 PHE A N 1
ATOM 774 C CA . PHE A 1 106 ? -165.801 300.830 191.764 1.00 120.76 616 PHE A CA 1
ATOM 775 C C . PHE A 1 106 ? -165.219 301.244 193.127 1.00 135.85 616 PHE A C 1
ATOM 776 O O . PHE A 1 106 ? -164.288 300.603 193.611 1.00 130.75 616 PHE A O 1
ATOM 784 N N . ASN A 1 107 ? -165.742 302.302 193.742 1.00 160.96 617 ASN A N 1
ATOM 785 C CA . ASN A 1 107 ? -165.460 302.552 195.150 1.00 169.89 617 ASN A CA 1
ATOM 786 C C . ASN A 1 107 ? -166.398 301.658 195.933 1.00 172.64 617 ASN A C 1
ATOM 787 O O . ASN A 1 107 ? -167.437 301.267 195.409 1.00 182.40 617 ASN A O 1
ATOM 792 N N . ASP A 1 108 ? -166.036 301.296 197.159 1.00 167.40 618 ASP A N 1
ATOM 793 C CA . ASP A 1 108 ? -166.831 300.314 197.889 1.00 164.87 618 ASP A CA 1
ATOM 794 C C . ASP A 1 108 ? -168.189 300.874 198.340 1.00 154.62 618 ASP A C 1
ATOM 795 O O . ASP A 1 108 ? -168.879 300.267 199.158 1.00 135.03 618 ASP A O 1
ATOM 800 N N . ASN A 1 109 ? -168.568 302.026 197.788 1.00 154.94 619 ASN A N 1
ATOM 801 C CA . ASN A 1 109 ? -169.924 302.551 197.917 1.00 149.29 619 ASN A CA 1
ATOM 802 C C . ASN A 1 109 ? -170.715 302.379 196.618 1.00 139.28 619 ASN A C 1
ATOM 803 O O . ASN A 1 109 ? -171.946 302.379 196.630 1.00 132.67 619 ASN A O 1
ATOM 808 N N . TRP A 1 110 ? -170.005 302.252 195.496 1.00 125.89 620 TRP A N 1
ATOM 809 C CA . TRP A 1 110 ? -170.650 302.117 194.183 1.00 116.41 620 TRP A CA 1
ATOM 810 C C . TRP A 1 110 ? -170.362 300.767 193.519 1.00 111.89 620 TRP A C 1
ATOM 811 O O . TRP A 1 110 ? -169.236 300.274 193.535 1.00 111.50 620 TRP A O 1
ATOM 822 N N . ARG A 1 111 ? -171.396 300.180 192.929 1.00 103.98 621 ARG A N 1
ATOM 823 C CA . ARG A 1 111 ? -171.260 298.936 192.183 1.00 91.36 621 ARG A CA 1
ATOM 824 C C . ARG A 1 111 ? -172.032 299.005 190.874 1.00 96.77 621 ARG A C 1
ATOM 825 O O . ARG A 1 111 ? -173.164 299.486 190.838 1.00 94.67 621 ARG A O 1
ATOM 833 N N . ILE A 1 112 ? -171.418 298.526 189.798 1.00 103.00 622 ILE A N 1
ATOM 834 C CA . ILE A 1 112 ? -172.082 298.487 188.502 1.00 107.06 622 ILE A CA 1
ATOM 835 C C . ILE A 1 112 ? -172.244 297.040 188.050 1.00 95.23 622 ILE A C 1
ATOM 836 O O . ILE A 1 112 ? -171.318 296.236 188.169 1.00 89.23 622 ILE A O 1
ATOM 841 N N . GLY A 1 113 ? -173.433 296.709 187.556 1.00 81.59 623 GLY A N 1
ATOM 842 C CA . GLY A 1 113 ? -173.729 295.361 187.107 1.00 73.26 623 GLY A CA 1
ATOM 843 C C . GLY A 1 113 ? -174.225 295.308 185.675 1.00 81.86 623 GLY A C 1
ATOM 844 O O . GLY A 1 113 ? -174.911 296.216 185.205 1.00 85.72 623 GLY A O 1
ATOM 845 N N . SER A 1 114 ? -173.874 294.232 184.981 1.00 88.38 624 SER A N 1
ATOM 846 C CA . SER A 1 114 ? -174.253 294.046 183.585 1.00 94.95 624 SER A CA 1
ATOM 847 C C . SER A 1 114 ? -174.833 292.649 183.395 1.00 90.25 624 SER A C 1
ATOM 848 O O . SER A 1 114 ? -174.512 291.734 184.156 1.00 77.38 624 SER A O 1
ATOM 851 N N . GLN A 1 115 ? -175.685 292.476 182.388 1.00 92.27 625 GLN A N 1
ATOM 852 C CA . GLN A 1 115 ? -176.304 291.174 182.163 1.00 102.34 625 GLN A CA 1
ATOM 853 C C . GLN A 1 115 ? -176.870 291.005 180.752 1.00 102.26 625 GLN A C 1
ATOM 854 O O . GLN A 1 115 ? -177.776 291.730 180.338 1.00 103.23 625 GLN A O 1
ATOM 860 N N . LEU A 1 116 ? -176.319 290.035 180.025 1.00 86.36 626 LEU A N 1
ATOM 861 C CA . LEU A 1 116 ? -176.804 289.656 178.699 1.00 87.94 626 LEU A CA 1
ATOM 862 C C . LEU A 1 116 ? -177.508 288.312 178.728 1.00 90.52 626 LEU A C 1
ATOM 863 O O . LEU A 1 116 ? -177.025 287.372 179.358 1.00 92.68 626 LEU A O 1
ATOM 868 N N . GLU A 1 117 ? -178.642 288.208 178.040 1.00 79.70 627 GLU A N 1
ATOM 869 C CA . GLU A 1 117 ? -179.374 286.947 178.018 1.00 104.73 627 GLU A CA 1
ATOM 870 C C . GLU A 1 117 ? -179.976 286.589 176.658 1.00 102.24 627 GLU A C 1
ATOM 871 O O . GLU A 1 117 ? -180.483 287.443 175.929 1.00 82.22 627 GLU A O 1
ATOM 877 N N . ARG A 1 118 ? -179.877 285.305 176.332 1.00 116.25 628 ARG A N 1
ATOM 878 C CA . ARG A 1 118 ? -180.704 284.663 175.319 1.00 121.44 628 ARG A CA 1
ATOM 879 C C . ARG A 1 118 ? -181.025 283.267 175.860 1.00 133.02 628 ARG A C 1
ATOM 880 O O . ARG A 1 118 ? -180.150 282.616 176.412 1.00 144.11 628 ARG A O 1
ATOM 888 N N . LEU A 1 119 ? -182.287 282.848 175.835 1.00 122.41 629 LEU A N 1
ATOM 889 C CA . LEU A 1 119 ? -183.422 283.738 175.672 1.00 126.26 629 LEU A CA 1
ATOM 890 C C . LEU A 1 119 ? -183.651 284.443 177.004 1.00 121.29 629 LEU A C 1
ATOM 891 O O . LEU A 1 119 ? -183.226 283.951 178.050 1.00 121.40 629 LEU A O 1
ATOM 896 N N . SER A 1 120 ? -184.321 285.587 176.973 1.00 109.33 630 SER A N 1
ATOM 897 C CA . SER A 1 120 ? -184.501 286.379 178.181 1.00 99.32 630 SER A CA 1
ATOM 898 C C . SER A 1 120 ? -185.742 285.967 178.961 1.00 105.96 630 SER A C 1
ATOM 899 O O . SER A 1 120 ? -186.758 285.593 178.377 1.00 115.96 630 SER A O 1
ATOM 902 N N . HIS A 1 121 ? -185.648 286.038 180.286 1.00 109.46 631 HIS A N 1
ATOM 903 C CA . HIS A 1 121 ? -186.790 285.784 181.154 1.00 106.90 631 HIS A CA 1
ATOM 904 C C . HIS A 1 121 ? -187.638 287.043 181.269 1.00 111.07 631 HIS A C 1
ATOM 905 O O . HIS A 1 121 ? -188.758 287.008 181.782 1.00 131.92 631 HIS A O 1
ATOM 912 N N . ARG A 1 122 ? -187.094 288.155 180.785 1.00 102.95 632 ARG A N 1
ATOM 913 C CA . ARG A 1 122 ? -187.808 289.426 180.780 1.00 110.16 632 ARG A CA 1
ATOM 914 C C . ARG A 1 122 ? -188.940 289.393 179.757 1.00 111.59 632 ARG A C 1
ATOM 915 O O . ARG A 1 122 ? -189.796 290.277 179.727 1.00 119.14 632 ARG A O 1
ATOM 923 N N . VAL A 1 123 ? -188.924 288.367 178.912 1.00 104.46 633 VAL A N 1
ATOM 924 C CA . VAL A 1 123 ? -190.079 288.014 178.098 1.00 113.08 633 VAL A CA 1
ATOM 925 C C . VAL A 1 123 ? -191.036 287.191 178.955 1.00 104.17 633 VAL A C 1
ATOM 926 O O . VAL A 1 123 ? -190.620 286.192 179.543 1.00 99.54 633 VAL A O 1
ATOM 930 N N . PRO A 1 124 ? -192.311 287.614 179.045 1.00 95.13 634 PRO A N 1
ATOM 931 C CA . PRO A 1 124 ? -193.326 286.867 179.804 1.00 99.59 634 PRO A CA 1
ATOM 932 C C . PRO A 1 124 ? -193.297 285.390 179.400 1.00 113.08 634 PRO A C 1
ATOM 933 O O . PRO A 1 124 ? -193.450 285.099 178.214 1.00 85.15 634 PRO A O 1
ATOM 937 N N . LEU A 1 125 ? -193.088 284.488 180.360 1.00 139.49 635 LEU A N 1
ATOM 938 C CA . LEU A 1 125 ? -192.568 283.150 180.054 1.00 155.38 635 LEU A CA 1
ATOM 939 C C . LEU A 1 125 ? -193.348 282.258 179.105 1.00 169.08 635 LEU A C 1
ATOM 940 O O . LEU A 1 125 ? -192.856 281.182 178.773 1.00 193.78 635 LEU A O 1
ATOM 945 N N . ARG A 1 126 ? -194.538 282.665 178.677 1.00 151.66 636 ARG A N 1
ATOM 946 C CA . ARG A 1 126 ? -195.110 282.036 177.503 1.00 158.13 636 ARG A CA 1
ATOM 947 C C . ARG A 1 126 ? -195.902 283.029 176.660 1.00 153.08 636 ARG A C 1
ATOM 948 O O . ARG A 1 126 ? -197.118 282.937 176.504 1.00 144.08 636 ARG A O 1
ATOM 956 N N . ALA A 1 127 ? -195.162 283.994 176.130 1.00 158.30 637 ALA A N 1
ATOM 957 C CA . ALA A 1 127 ? -195.533 284.677 174.908 1.00 149.90 637 ALA A CA 1
ATOM 958 C C . ALA A 1 127 ? -195.108 283.737 173.792 1.00 152.78 637 ALA A C 1
ATOM 959 O O . ALA A 1 127 ? -195.447 283.932 172.631 1.00 161.43 637 ALA A O 1
ATOM 961 N N . MET A 1 128 ? -194.393 282.685 174.185 1.00 142.06 638 MET A N 1
ATOM 962 C CA . MET A 1 128 ? -193.866 281.693 173.262 1.00 150.80 638 MET A CA 1
ATOM 963 C C . MET A 1 128 ? -194.966 280.722 172.819 1.00 158.59 638 MET A C 1
ATOM 964 O O . MET A 1 128 ? -194.696 279.781 172.069 1.00 174.93 638 MET A O 1
ATOM 969 N N . LYS A 1 129 ? -196.208 280.964 173.259 1.00 160.43 639 LYS A N 1
ATOM 970 C CA . LYS A 1 129 ? -197.354 280.150 172.831 1.00 155.35 639 LYS A CA 1
ATOM 971 C C . LYS A 1 129 ? -197.489 280.261 171.325 1.00 164.26 639 LYS A C 1
ATOM 972 O O . LYS A 1 129 ? -198.001 279.361 170.656 1.00 170.89 639 LYS A O 1
ATOM 978 N N . ASN A 1 130 ? -196.965 281.367 170.815 1.00 165.51 640 ASN A N 1
ATOM 979 C CA . ASN A 1 130 ? -196.895 281.657 169.400 1.00 169.40 640 ASN A CA 1
ATOM 980 C C . ASN A 1 130 ? -195.421 281.703 169.012 1.00 171.62 640 ASN A C 1
ATOM 981 O O . ASN A 1 130 ? -195.048 282.160 167.932 1.00 177.59 640 ASN A O 1
ATOM 986 N N . GLY A 1 131 ? -194.588 281.227 169.933 1.00 166.54 641 GLY A N 1
ATOM 987 C CA . GLY A 1 131 ? -193.153 281.146 169.735 1.00 162.70 641 GLY A CA 1
ATOM 988 C C . GLY A 1 131 ? -192.416 282.472 169.782 1.00 154.59 641 GLY A C 1
ATOM 989 O O . GLY A 1 131 ? -191.545 282.717 168.950 1.00 160.55 641 GLY A O 1
ATOM 990 N N . VAL A 1 132 ? -192.747 283.326 170.747 1.00 139.95 642 VAL A N 1
ATOM 991 C CA . VAL A 1 132 ? -192.075 284.617 170.857 1.00 134.75 642 VAL A CA 1
ATOM 992 C C . VAL A 1 132 ? -190.731 284.495 171.571 1.00 144.78 642 VAL A C 1
ATOM 993 O O . VAL A 1 132 ? -190.659 284.196 172.765 1.00 132.58 642 VAL A O 1
ATOM 997 N N . THR A 1 133 ? -189.670 284.735 170.809 1.00 156.67 643 THR A N 1
ATOM 998 C C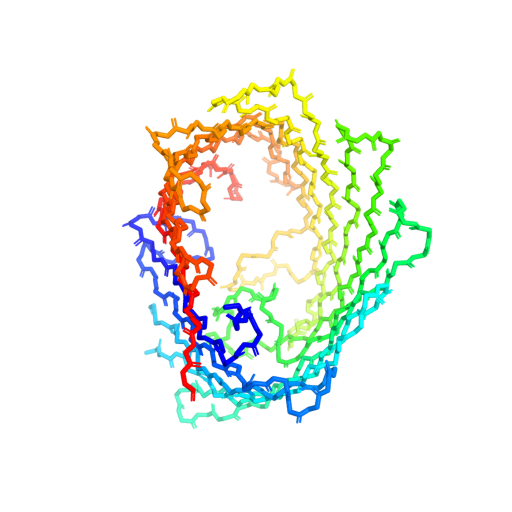A . THR A 1 133 ? -188.300 284.659 171.295 1.00 167.65 643 THR A CA 1
ATOM 999 C C . THR A 1 133 ? -187.820 286.051 171.706 1.00 162.39 643 THR A C 1
ATOM 1000 O O . THR A 1 133 ? -188.224 287.048 171.108 1.00 164.32 643 THR A O 1
ATOM 1004 N N . GLY A 1 134 ? -186.974 286.123 172.730 1.00 150.44 644 GLY A N 1
ATOM 1005 C CA . GLY A 1 134 ? -186.451 287.399 173.182 1.00 125.63 644 GLY A CA 1
ATOM 1006 C C . GLY A 1 134 ? -185.011 287.374 173.661 1.00 104.82 644 GLY A C 1
ATOM 1007 O O . GLY A 1 134 ? -184.586 286.446 174.346 1.00 102.81 644 GLY A O 1
ATOM 1008 N N . ASN A 1 135 ? -184.258 288.405 173.289 1.00 105.07 645 ASN A N 1
ATOM 1009 C CA . ASN A 1 135 ? -182.904 288.612 173.796 1.00 106.26 645 ASN A CA 1
ATOM 1010 C C . ASN A 1 135 ? -182.808 289.988 174.449 1.00 98.48 645 ASN A C 1
ATOM 1011 O O . ASN A 1 135 ? -183.442 290.938 173.990 1.00 97.46 645 ASN A O 1
ATOM 1016 N N . SER A 1 136 ? -182.022 290.104 175.515 1.00 78.83 646 SER A N 1
ATOM 1017 C CA . SER A 1 136 ? -182.034 291.333 176.301 1.00 87.85 646 SER A CA 1
ATOM 1018 C C . SER A 1 136 ? -180.663 291.782 176.793 1.00 92.29 646 SER A C 1
ATOM 1019 O O . SER A 1 136 ? -179.666 291.072 176.653 1.00 85.98 646 SER A O 1
ATOM 1022 N N . ALA A 1 137 ? -180.638 292.975 177.382 1.00 87.54 647 ALA A N 1
ATOM 1023 C CA . ALA A 1 137 ? -179.441 293.523 178.003 1.00 87.49 647 ALA A CA 1
ATOM 1024 C C . ALA A 1 137 ? -179.817 294.321 179.250 1.00 93.70 647 ALA A C 1
ATOM 1025 O O . ALA A 1 137 ? -180.559 295.299 179.169 1.00 93.19 647 ALA A O 1
ATOM 1027 N N . GLN A 1 138 ? -179.315 293.893 180.404 1.00 100.43 648 GLN A N 1
ATOM 1028 C CA . GLN A 1 138 ? -179.586 294.592 181.655 1.00 105.84 648 GLN A CA 1
ATOM 1029 C C . GLN A 1 138 ? -178.359 295.350 182.143 1.00 95.50 648 GLN A C 1
ATOM 1030 O O . GLN A 1 138 ? -177.225 294.941 181.894 1.00 86.04 648 GLN A O 1
ATOM 1036 N N . ALA A 1 139 ? -178.598 296.454 182.842 1.00 81.10 649 ALA A N 1
ATOM 1037 C CA . ALA A 1 139 ? -177.538 297.170 183.539 1.00 78.12 649 ALA A CA 1
ATOM 1038 C C . ALA A 1 139 ? -178.092 297.792 184.814 1.00 85.12 649 ALA A C 1
ATOM 1039 O O . ALA A 1 139 ? -179.265 298.168 184.864 1.00 92.64 649 ALA A O 1
ATOM 1041 N N . TYR A 1 140 ? -177.261 297.891 185.847 1.00 82.25 650 TYR A N 1
ATOM 1042 C CA . TYR A 1 140 ? -177.685 298.562 187.071 1.00 97.67 650 TYR A CA 1
ATOM 1043 C C . TYR A 1 140 ? -176.538 299.230 187.822 1.00 102.44 650 TYR A C 1
ATOM 1044 O O . TYR A 1 140 ? -175.372 298.872 187.657 1.00 96.39 650 TYR A O 1
ATOM 1053 N N . VAL A 1 141 ? -176.893 300.212 188.646 1.00 101.97 651 VAL A N 1
ATOM 1054 C CA . VAL A 1 141 ? -175.934 300.926 189.480 1.00 100.23 651 VAL A CA 1
ATOM 1055 C C . VAL A 1 141 ? -176.479 301.036 190.901 1.00 93.71 651 VAL A C 1
ATOM 1056 O O . VAL A 1 141 ? -177.622 301.441 191.106 1.00 102.21 651 VAL A O 1
ATOM 1060 N N . ARG A 1 142 ? -175.656 300.669 191.876 1.00 85.57 652 ARG A N 1
ATOM 1061 C CA . ARG A 1 142 ? -176.064 300.660 193.276 1.00 92.66 652 ARG A CA 1
ATOM 1062 C C . ARG A 1 142 ? -175.123 301.527 194.116 1.00 104.79 652 ARG A C 1
ATOM 1063 O O . ARG A 1 142 ? -173.903 301.452 193.973 1.00 111.55 652 ARG A O 1
ATOM 1071 N N . TRP A 1 143 ? -175.698 302.365 194.974 1.00 106.09 653 TRP A N 1
ATOM 1072 C CA . TRP A 1 143 ? -174.929 303.362 195.717 1.00 118.78 653 TRP A CA 1
ATOM 1073 C C . TRP A 1 143 ? -175.276 303.381 197.207 1.00 111.81 653 TRP A C 1
ATOM 1074 O O . TRP A 1 143 ? -176.439 303.557 197.580 1.00 105.67 653 TRP A O 1
ATOM 1085 N N . TYR A 1 144 ? -174.254 303.217 198.050 1.00 116.44 654 TYR A N 1
ATOM 1086 C CA . TYR A 1 144 ? -174.438 303.140 199.504 1.00 117.06 654 TYR A CA 1
ATOM 1087 C C . TYR A 1 144 ? -173.941 304.389 200.217 1.00 123.93 654 TYR A C 1
ATOM 1088 O O . TYR A 1 144 ? -172.768 304.494 200.559 1.00 132.15 654 TYR A O 1
ATOM 1097 N N . GLN A 1 145 ? -174.864 305.319 200.461 1.00 126.08 655 GLN A N 1
ATOM 1098 C CA . GLN A 1 145 ? -174.540 306.668 200.931 1.00 125.91 655 GLN A CA 1
ATOM 1099 C C . GLN A 1 145 ? -174.171 306.709 202.414 1.00 141.57 655 GLN A C 1
ATOM 1100 O O . GLN A 1 145 ? -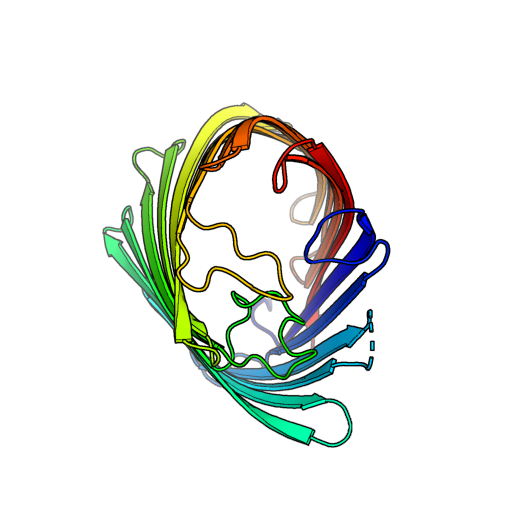173.217 307.385 202.794 1.00 139.20 655 GLN A O 1
ATOM 1106 N N . ASN A 1 146 ? -174.918 305.986 203.246 1.00 154.63 656 ASN A N 1
ATOM 1107 C CA . ASN A 1 146 ? -174.571 305.848 204.662 1.00 160.77 656 ASN A CA 1
ATOM 1108 C C . ASN A 1 146 ? -174.129 304.422 204.953 1.00 158.34 656 ASN A C 1
ATOM 1109 O O . ASN A 1 146 ? -173.437 303.802 204.149 1.00 168.87 656 ASN A O 1
ATOM 1114 N N . GLU A 1 147 ? -174.514 303.912 206.117 1.00 150.27 657 GLU A N 1
ATOM 1115 C CA . GLU A 1 147 ? -174.499 302.475 206.354 1.00 155.80 657 GLU A CA 1
ATOM 1116 C C . GLU A 1 147 ? -175.955 302.067 206.544 1.00 157.42 657 GLU A C 1
ATOM 1117 O O . GLU A 1 147 ? -176.283 300.896 206.724 1.00 155.98 657 GLU A O 1
ATOM 1123 N N . ARG A 1 148 ? -176.834 303.060 206.492 1.00 148.52 658 ARG A N 1
ATOM 1124 C CA . ARG A 1 148 ? -178.256 302.833 206.700 1.00 136.08 658 ARG A CA 1
ATOM 1125 C C . ARG A 1 148 ? -179.032 303.392 205.528 1.00 128.92 658 ARG A C 1
ATOM 1126 O O . ARG A 1 148 ? -180.145 303.893 205.687 1.00 128.96 658 ARG A O 1
ATOM 1134 N N . ARG A 1 149 ? -178.431 303.311 204.345 1.00 130.12 659 ARG A N 1
ATOM 1135 C CA . ARG A 1 149 ? -178.989 304.003 203.187 1.00 112.64 659 ARG A CA 1
ATOM 1136 C C . ARG A 1 149 ? -178.466 303.692 201.812 1.00 101.73 659 ARG A C 1
ATOM 1137 O O . ARG A 1 149 ? -177.290 303.872 201.505 1.00 96.60 659 ARG A O 1
ATOM 1145 N N . LYS A 1 150 ? -179.387 303.283 200.954 1.00 100.30 660 LYS A N 1
ATOM 1146 C CA . LYS A 1 150 ? -179.019 302.530 199.778 1.00 80.00 660 LYS A CA 1
ATOM 1147 C C . LYS A 1 150 ? -179.978 302.777 198.590 1.00 83.32 660 LYS A C 1
ATOM 1148 O O . LYS A 1 150 ? -181.197 302.710 198.740 1.00 93.60 660 LYS A O 1
ATOM 1154 N N . TYR A 1 151 ? -179.426 303.130 197.428 1.00 100.28 661 TYR A N 1
ATOM 1155 C CA . TYR A 1 151 ? -180.242 303.461 196.248 1.00 103.08 661 TYR A CA 1
ATOM 1156 C C . TYR A 1 151 ? -179.807 302.651 195.035 1.00 96.61 661 TYR A C 1
ATOM 1157 O O . TYR A 1 151 ? -178.617 302.418 194.828 1.00 97.09 661 TYR A O 1
ATOM 1166 N N . GLY A 1 152 ? -180.777 302.216 194.238 1.00 85.13 662 GLY A N 1
ATOM 1167 C CA . GLY A 1 152 ? -180.492 301.332 193.124 1.00 91.64 662 GLY A CA 1
ATOM 1168 C C . GLY A 1 152 ? -181.154 301.731 191.823 1.00 101.88 662 GLY A C 1
ATOM 1169 O O . GLY A 1 152 ? -182.378 301.720 191.703 1.00 115.20 662 GLY A O 1
ATOM 1170 N N . VAL A 1 153 ? -180.335 302.076 190.838 1.00 102.87 663 VAL A N 1
ATOM 1171 C CA . VAL A 1 153 ? -180.842 302.397 189.513 1.00 101.01 663 VAL A CA 1
ATOM 1172 C C . VAL A 1 153 ? -180.640 301.210 188.584 1.00 97.74 663 VAL A C 1
ATOM 1173 O O . VAL A 1 153 ? -179.567 300.611 188.554 1.00 86.87 663 VAL A O 1
ATOM 1177 N N . SER A 1 154 ? -181.677 300.871 187.830 1.00 99.98 664 SER A N 1
ATOM 1178 C CA . SER A 1 154 ? -181.621 299.726 186.934 1.00 92.49 664 SER A CA 1
ATOM 1179 C C . SER A 1 154 ? -182.462 299.961 185.693 1.00 100.22 664 SER A C 1
ATOM 1180 O O . SER A 1 154 ? -183.459 300.682 185.732 1.00 116.43 664 SER A O 1
ATOM 1183 N N . TRP A 1 155 ? -182.052 299.352 184.588 1.00 104.46 665 TRP A N 1
ATOM 1184 C CA . TRP A 1 155 ? -182.814 299.425 183.352 1.00 111.23 665 TRP A CA 1
ATOM 1185 C C . TRP A 1 155 ? -182.482 298.244 182.454 1.00 95.88 665 TRP A C 1
ATOM 1186 O O . TRP A 1 155 ? -181.422 297.632 182.584 1.00 106.01 665 TRP A O 1
ATOM 1197 N N . ALA A 1 156 ? -183.397 297.928 181.545 1.00 81.81 666 ALA A N 1
ATOM 1198 C CA . ALA A 1 156 ? -183.225 296.788 180.659 1.00 82.71 666 ALA A CA 1
ATOM 1199 C C . ALA A 1 156 ? -183.922 297.012 179.326 1.00 98.72 666 ALA A C 1
ATOM 1200 O O . ALA A 1 156 ? -185.027 297.551 179.271 1.00 108.48 666 ALA A O 1
ATOM 1202 N N . PHE A 1 157 ? -183.262 296.595 178.252 1.00 97.51 667 PHE A N 1
ATOM 1203 C CA . PHE A 1 157 ? -183.845 296.652 176.920 1.00 104.65 667 PHE A CA 1
ATOM 1204 C C . PHE A 1 157 ? -184.056 295.224 176.418 1.00 90.66 667 PHE A C 1
ATOM 1205 O O . PHE A 1 157 ? -183.198 294.363 176.611 1.00 82.56 667 PHE A O 1
ATOM 1213 N N . THR A 1 158 ? -185.202 294.965 175.794 1.00 89.44 668 THR A N 1
ATOM 1214 C CA . THR A 1 158 ? -185.529 293.612 175.346 1.00 95.73 668 THR A CA 1
ATOM 1215 C C . THR A 1 158 ? -186.105 293.591 173.935 1.00 99.60 668 THR A C 1
ATOM 1216 O O . THR A 1 158 ? -187.086 294.274 173.649 1.00 106.60 668 THR A O 1
ATOM 1220 N N . ASP A 1 159 ? -185.496 292.794 173.061 1.00 94.64 669 ASP A N 1
ATOM 1221 C CA . ASP A 1 159 ? -185.961 292.658 171.684 1.00 94.89 669 ASP A CA 1
ATOM 1222 C C . ASP A 1 159 ? -186.723 291.351 171.482 1.00 96.91 669 ASP A C 1
ATOM 1223 O O . ASP A 1 159 ? -186.154 290.267 171.611 1.00 95.73 669 ASP A O 1
ATOM 1228 N N . PHE A 1 160 ? -188.011 291.461 171.164 1.00 94.38 670 PHE A N 1
ATOM 1229 C CA . PHE A 1 160 ? -188.865 290.294 170.956 1.00 109.51 670 PHE A CA 1
ATOM 1230 C C . PHE A 1 160 ? -188.786 289.826 169.506 1.00 115.76 670 PHE A C 1
ATOM 1231 O O . PHE A 1 160 ? -188.432 290.600 168.618 1.00 122.24 670 PHE A O 1
ATOM 1239 N N . SER A 1 161 ? -189.136 288.566 169.261 1.00 121.54 671 SER A N 1
ATOM 1240 C CA . SER A 1 161 ? -189.093 288.016 167.908 1.00 125.97 671 SER A CA 1
ATOM 1241 C C . SER A 1 161 ? -190.313 288.428 167.083 1.00 126.45 671 SER A C 1
ATOM 1242 O O . SER A 1 161 ? -190.550 287.887 166.002 1.00 132.96 671 SER A O 1
ATOM 1245 N N . ASP A 1 162 ? -191.084 289.383 167.596 1.00 120.11 672 ASP A N 1
ATOM 1246 C CA . ASP A 1 162 ? -192.227 289.919 166.865 1.00 119.09 672 ASP A CA 1
ATOM 1247 C C . ASP A 1 162 ? -192.118 291.439 166.737 1.00 112.04 672 ASP A C 1
ATOM 1248 O O . ASP A 1 162 ? -193.122 292.152 166.799 1.00 119.52 672 ASP A O 1
ATOM 1253 N N . SER A 1 163 ? -190.881 291.910 166.581 1.00 106.49 673 SER A N 1
ATOM 1254 C CA . SER A 1 163 ? -190.556 293.320 166.343 1.00 121.74 673 SER A CA 1
ATOM 1255 C C . SER A 1 163 ? -190.754 294.224 167.562 1.00 127.90 673 SER A C 1
ATOM 1256 O O . SER A 1 163 ? -190.362 295.391 167.536 1.00 119.70 673 SER A O 1
ATOM 1259 N N . ASN A 1 164 ? -191.348 293.696 168.627 1.00 124.24 674 ASN A N 1
ATOM 1260 C CA . ASN A 1 164 ? -191.571 294.497 169.826 1.00 101.85 674 ASN A CA 1
ATOM 1261 C C . ASN A 1 164 ? -190.299 294.676 170.639 1.00 102.45 674 ASN A C 1
ATOM 1262 O O . ASN A 1 164 ? -189.592 293.709 170.917 1.00 110.04 674 ASN A O 1
ATOM 1267 N N . GLN A 1 165 ? -190.004 295.914 171.018 1.00 105.88 675 GLN A N 1
ATOM 1268 C CA . GLN A 1 165 ? -188.887 296.159 171.917 1.00 115.03 675 GLN A CA 1
ATOM 1269 C C . GLN A 1 165 ? -189.358 296.806 173.213 1.00 99.80 675 GLN A C 1
ATOM 1270 O O . GLN A 1 165 ? -190.023 297.842 173.208 1.00 102.74 675 GLN A O 1
ATOM 1276 N N . ARG A 1 166 ? -189.001 296.169 174.321 1.00 92.62 676 ARG A N 1
ATOM 1277 C CA . ARG A 1 166 ? -189.383 296.628 175.647 1.00 85.25 676 ARG A CA 1
ATOM 1278 C C . ARG A 1 166 ? -188.208 297.270 176.371 1.00 97.95 676 ARG A C 1
ATOM 1279 O O . ARG A 1 166 ? -187.187 296.624 176.606 1.00 109.95 676 ARG A O 1
ATOM 1287 N N . HIS A 1 167 ? -188.352 298.544 176.719 1.00 99.61 677 HIS A N 1
ATOM 1288 C CA . HIS A 1 167 ? -187.349 299.222 177.527 1.00 106.95 677 HIS A CA 1
ATOM 1289 C C . HIS A 1 167 ? -187.892 299.431 178.935 1.00 101.53 677 HIS A C 1
ATOM 1290 O O . HIS A 1 167 ? -188.792 300.240 179.149 1.00 113.85 677 HIS A O 1
ATOM 1297 N N . GLU A 1 168 ? -187.353 298.683 179.890 1.00 91.36 678 GLU A N 1
ATOM 1298 C CA . GLU A 1 168 ? -187.772 298.804 181.279 1.00 86.42 678 GLU A CA 1
ATOM 1299 C C . GLU A 1 168 ? -186.752 299.602 182.080 1.00 94.48 678 GLU A C 1
ATOM 1300 O O . GLU A 1 168 ? -185.553 299.523 181.821 1.00 78.27 678 GLU A O 1
ATOM 1306 N N . VAL A 1 169 ? -187.234 300.386 183.040 1.00 99.65 679 VAL A N 1
ATOM 1307 C CA . VAL A 1 169 ? -186.362 301.119 183.954 1.00 90.67 679 VAL A CA 1
ATOM 1308 C C . VAL A 1 169 ? -186.920 301.031 185.371 1.00 86.02 679 VAL A C 1
ATOM 1309 O O . VAL A 1 169 ? -188.127 301.162 185.578 1.00 83.51 679 VAL A O 1
ATOM 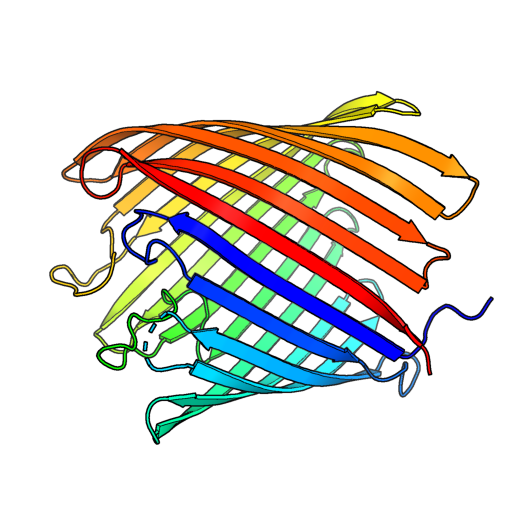1313 N N . SER A 1 170 ? -186.045 300.803 186.344 1.00 86.18 680 SER A N 1
ATOM 1314 C CA . SER A 1 170 ? -186.467 300.750 187.737 1.00 84.89 680 SER A CA 1
ATOM 1315 C C . SER A 1 170 ? -185.542 301.578 188.617 1.00 90.12 680 SER A C 1
ATOM 1316 O O . SER A 1 170 ? -184.359 301.736 188.320 1.00 93.12 680 SER A O 1
ATOM 1319 N N . LEU A 1 171 ? -186.094 302.114 189.699 1.00 107.53 681 LEU A N 1
ATOM 1320 C CA . LEU A 1 171 ? -185.308 302.865 190.666 1.00 106.45 681 LEU A CA 1
ATOM 1321 C C . LEU A 1 171 ? -185.769 302.529 192.076 1.00 95.07 681 LEU A C 1
ATOM 1322 O O . LEU A 1 171 ? -186.894 302.839 192.462 1.00 96.35 681 LEU A O 1
ATOM 1327 N N . GLU A 1 172 ? -184.894 301.885 192.838 1.00 96.92 682 GLU A N 1
ATOM 1328 C CA . GLU A 1 172 ? -185.237 301.454 194.185 1.00 89.49 682 GLU A CA 1
ATOM 1329 C C . GLU A 1 172 ? -184.438 302.203 195.242 1.00 88.85 682 GLU A C 1
ATOM 1330 O O . GLU A 1 172 ? -183.393 302.789 194.956 1.00 103.58 682 GLU A O 1
ATOM 1336 N N . GLY A 1 173 ? -184.950 302.182 196.467 1.00 92.21 683 GLY A N 1
ATOM 1337 C CA . GLY A 1 173 ? -184.258 302.745 197.608 1.00 73.10 683 GLY A CA 1
ATOM 1338 C C . GLY A 1 173 ? -184.402 301.823 198.804 1.00 76.82 683 GLY A C 1
ATOM 1339 O O . GLY A 1 173 ? -185.360 301.056 198.895 1.00 77.83 683 GLY A O 1
ATOM 1340 N N . GLN A 1 174 ? -183.443 301.887 199.718 1.00 77.27 684 GLN A N 1
ATOM 1341 C CA . GLN A 1 174 ? -183.503 301.095 200.937 1.00 86.46 684 GLN A CA 1
ATOM 1342 C C . GLN A 1 174 ? -183.021 301.929 202.113 1.00 97.69 684 GLN A C 1
ATOM 1343 O O . GLN A 1 174 ? -181.819 302.100 202.317 1.00 108.91 684 GLN A O 1
ATOM 1349 N N . GLU A 1 175 ? -183.968 302.458 202.880 1.00 91.36 685 GLU A N 1
ATOM 1350 C CA . GLU A 1 175 ? -183.639 303.279 204.035 1.00 101.46 685 GLU A CA 1
ATOM 1351 C C . GLU A 1 175 ? -183.988 302.569 205.338 1.00 97.59 685 GLU A C 1
ATOM 1352 O O . GLU A 1 175 ? -185.127 302.148 205.542 1.00 91.82 685 GLU A O 1
ATOM 1358 N N . ARG A 1 176 ? -182.994 302.446 206.213 1.00 84.01 686 ARG A N 1
ATOM 1359 C CA . ARG A 1 176 ? -183.162 301.773 207.496 1.00 79.54 686 ARG A CA 1
ATOM 1360 C C . ARG A 1 176 ? -183.806 302.712 208.512 1.00 75.84 686 ARG A C 1
ATOM 1361 O O . ARG A 1 176 ? -183.220 303.722 208.898 1.00 91.00 686 ARG A O 1
ATOM 1369 N N . ILE A 1 177 ? -185.018 302.369 208.938 1.00 79.02 687 ILE A N 1
ATOM 1370 C CA . ILE A 1 177 ? -185.805 303.225 209.822 1.00 87.13 687 ILE A CA 1
ATOM 1371 C C . ILE A 1 177 ? -185.546 302.893 211.285 1.00 72.04 687 ILE A C 1
ATOM 1372 O O . ILE A 1 177 ? -185.557 303.771 212.149 1.00 85.52 687 ILE A O 1
ATOM 1377 N N . TRP A 1 178 ? -185.299 301.618 211.551 1.00 64.24 688 TRP A N 1
ATOM 1378 C CA . TRP A 1 178 ? -185.155 301.132 212.915 1.00 75.94 688 TRP A CA 1
ATOM 1379 C C . TRP A 1 178 ? -184.348 299.843 212.926 1.00 85.56 688 TRP A C 1
ATOM 1380 O O . TRP A 1 178 ? -184.690 298.894 212.225 1.00 71.33 688 TRP A O 1
ATOM 1391 N N . SER A 1 179 ? -183.275 299.811 213.713 1.00 105.07 689 SER A N 1
ATOM 1392 C CA . SER A 1 179 ? -182.426 298.626 213.787 1.00 97.94 689 SER A CA 1
ATOM 1393 C C . SER A 1 179 ? -182.229 298.162 215.228 1.00 93.55 689 SER A C 1
ATOM 1394 O O . SER A 1 179 ? -181.414 298.711 215.968 1.00 102.86 689 SER A O 1
ATOM 1397 N N . SER A 1 180 ? -182.985 297.140 215.613 1.00 99.20 690 SER A N 1
ATOM 1398 C CA . SER A 1 180 ? -182.948 296.604 216.966 1.00 101.18 690 SER A CA 1
ATOM 1399 C C . SER A 1 180 ? -182.259 295.245 216.981 1.00 124.46 690 SER A C 1
ATOM 1400 O O . SER A 1 180 ? -182.115 294.613 215.933 1.00 111.48 690 SER A O 1
ATOM 1403 N N . PRO A 1 181 ? -181.810 294.801 218.168 1.00 142.53 691 PRO A N 1
ATOM 1404 C CA . PRO A 1 181 ? -181.334 293.430 218.377 1.00 133.88 691 PRO A CA 1
ATOM 1405 C C . PRO A 1 181 ? -182.307 292.358 217.874 1.00 128.85 691 PRO A C 1
ATOM 1406 O O . PRO A 1 181 ? -181.879 291.240 217.588 1.00 130.77 691 PRO A O 1
ATOM 1410 N N . TYR A 1 182 ? -183.589 292.695 217.766 1.00 123.85 692 TYR A N 1
ATOM 1411 C CA . TYR A 1 182 ? -184.614 291.714 217.420 1.00 122.44 692 TYR A CA 1
ATOM 1412 C C . TYR A 1 182 ? -185.457 292.117 216.206 1.00 122.04 692 TYR A C 1
ATOM 1413 O O . TYR A 1 182 ? -186.087 291.270 215.573 1.00 125.43 692 TYR A O 1
ATOM 1422 N N . LEU A 1 183 ? -185.468 293.407 215.884 1.00 105.65 693 LEU A N 1
ATOM 1423 C CA . LEU A 1 183 ? -186.345 293.922 214.835 1.00 92.04 693 LEU A CA 1
ATOM 1424 C C . LEU A 1 183 ? -185.686 294.992 213.971 1.00 88.29 693 LEU A C 1
ATOM 1425 O O . LEU A 1 183 ? -185.157 295.973 214.487 1.00 92.98 693 LEU A O 1
ATOM 1430 N N . ILE A 1 184 ? -185.724 294.808 212.655 1.00 73.79 694 ILE A N 1
ATOM 1431 C CA . ILE A 1 184 ? -185.301 295.868 211.748 1.00 82.16 694 ILE A CA 1
ATOM 1432 C C . ILE A 1 184 ? -186.438 296.251 210.800 1.00 87.08 694 ILE A C 1
ATOM 1433 O O . ILE A 1 184 ? -187.237 295.408 210.381 1.00 75.69 694 ILE A O 1
ATOM 1438 N N . VAL A 1 185 ? -186.519 297.539 210.489 1.00 78.63 695 VAL A N 1
ATOM 1439 C CA . VAL A 1 185 ? -187.564 298.048 209.613 1.00 73.15 695 VAL A CA 1
ATOM 1440 C C . VAL A 1 185 ? -186.956 298.880 208.494 1.00 77.11 695 VAL A C 1
ATOM 1441 O O . VAL A 1 185 ? -186.318 299.906 208.742 1.00 76.75 695 VAL A O 1
ATOM 1445 N N . ASP A 1 186 ? -187.150 298.430 207.261 1.00 74.87 696 ASP A N 1
ATOM 1446 C CA . ASP A 1 186 ? -186.635 299.149 206.105 1.00 80.00 696 ASP A CA 1
ATOM 1447 C C . ASP A 1 186 ? -187.741 299.856 205.342 1.00 68.61 696 ASP A C 1
ATOM 1448 O O . ASP A 1 186 ? -188.858 299.354 205.235 1.00 81.91 696 ASP A O 1
ATOM 1453 N N . PHE A 1 187 ? -187.422 301.032 204.816 1.00 81.83 697 PHE A N 1
ATOM 1454 C CA . PHE A 1 187 ? -188.304 301.715 203.883 1.00 83.65 697 PHE A CA 1
ATOM 1455 C C . PHE A 1 187 ? -187.792 301.445 202.474 1.00 83.68 697 PHE A C 1
ATOM 1456 O O . PHE A 1 187 ? -186.660 301.795 202.142 1.00 81.18 697 PHE A O 1
ATOM 1464 N N . LEU A 1 188 ? -188.614 300.796 201.655 1.00 84.78 698 LEU A N 1
ATOM 1465 C CA . LEU A 1 188 ? -188.208 300.442 200.299 1.00 73.39 698 LEU A CA 1
ATOM 1466 C C . LEU A 1 188 ? -189.138 301.043 199.251 1.00 74.20 698 LEU A C 1
ATOM 1467 O O . LEU A 1 188 ? -190.034 300.366 198.746 1.00 79.75 698 LEU A O 1
ATOM 1472 N N . PRO A 1 189 ? -188.925 302.322 198.917 1.00 74.83 699 PRO A N 1
ATOM 1473 C CA . PRO A 1 189 ? -189.720 302.970 197.871 1.00 84.68 699 PRO A CA 1
ATOM 1474 C C . PRO A 1 189 ? -189.264 302.529 196.486 1.00 87.75 699 PRO A C 1
ATOM 1475 O O . PRO A 1 189 ? -188.068 302.564 196.198 1.00 83.03 699 PRO A O 1
ATOM 1479 N N . SER A 1 190 ? -190.200 302.116 195.642 1.00 95.74 700 SER A N 1
ATOM 1480 C CA . SER A 1 190 ? -189.840 301.625 194.318 1.00 100.91 700 SER A CA 1
ATOM 1481 C C . SER A 1 190 ? -190.507 302.419 193.200 1.00 100.25 700 SER A C 1
ATOM 1482 O O . SER A 1 190 ? -191.674 302.801 193.300 1.00 102.73 700 SER A O 1
ATOM 1485 N N . LEU A 1 191 ? -189.747 302.668 192.139 1.00 93.19 701 LEU A N 1
ATOM 1486 C CA . LEU A 1 191 ? -190.280 303.265 190.922 1.00 97.36 701 LEU A CA 1
ATOM 1487 C C . LEU A 1 191 ? -190.019 302.335 189.743 1.00 105.31 701 LEU A C 1
ATOM 1488 O O . LEU A 1 191 ? -189.014 301.625 189.715 1.00 110.53 701 LEU A O 1
ATOM 1493 N N . TYR A 1 192 ? -190.923 302.337 188.770 1.00 99.16 702 TYR A N 1
ATOM 1494 C CA . TYR A 1 192 ? -190.794 301.445 187.626 1.00 92.02 702 TYR A CA 1
ATOM 1495 C C . TYR A 1 192 ? -191.385 302.059 186.363 1.00 97.75 702 TYR A C 1
ATOM 1496 O O . TYR A 1 192 ? -192.437 302.696 186.401 1.00 92.00 702 TYR A O 1
ATOM 1505 N N . TYR A 1 193 ? -190.691 301.858 185.247 1.00 91.03 703 TYR A N 1
ATOM 1506 C CA . TYR A 1 193 ? -191.121 302.372 183.953 1.00 94.32 703 TYR A CA 1
ATOM 1507 C C . TYR A 1 193 ? -190.973 301.290 182.889 1.00 91.77 703 TYR A C 1
ATOM 1508 O O . TYR A 1 193 ? -189.942 300.624 182.813 1.00 110.29 703 TYR A O 1
ATOM 1517 N N . GLU A 1 194 ? -192.011 301.108 182.079 1.00 86.51 704 GLU A N 1
ATOM 1518 C CA . GLU A 1 194 ? -191.982 300.125 181.001 1.00 93.08 704 GLU A CA 1
ATOM 1519 C C . GLU A 1 194 ? -192.628 300.677 179.735 1.00 105.14 704 GLU A C 1
ATOM 1520 O O . GLU A 1 194 ? -193.737 301.211 179.773 1.00 95.93 704 GLU A O 1
ATOM 1526 N N . GLN A 1 195 ? -191.926 300.545 178.614 1.00 107.01 705 GLN A N 1
ATOM 1527 C CA . GLN A 1 195 ? -192.444 300.999 177.330 1.00 99.15 705 GLN A CA 1
ATOM 1528 C C . GLN A 1 195 ? -192.277 299.919 176.265 1.00 97.94 705 GLN A C 1
ATOM 1529 O O . GLN A 1 195 ? -191.219 299.302 176.153 1.00 118.40 705 GLN A O 1
ATOM 1535 N N . ASN A 1 196 ? -193.334 299.686 175.493 1.00 98.01 706 ASN A N 1
ATOM 1536 C CA . ASN A 1 196 ? -193.298 298.705 174.414 1.00 106.44 706 ASN A CA 1
ATOM 1537 C C . ASN A 1 196 ? -193.648 299.339 173.073 1.00 114.93 706 ASN A C 1
ATOM 1538 O O . ASN A 1 196 ? -193.831 300.554 172.987 1.00 124.23 706 ASN A O 1
ATOM 1543 N N . THR A 1 197 ? -193.741 298.524 172.025 1.00 111.96 707 THR A N 1
ATOM 1544 C CA . THR A 1 197 ? -193.995 299.057 170.689 1.00 114.97 707 THR A CA 1
ATOM 1545 C C . THR A 1 197 ? -195.132 298.349 169.949 1.00 120.15 707 THR A C 1
ATOM 1546 O O . THR A 1 197 ? -196.011 299.011 169.397 1.00 140.69 707 THR A O 1
ATOM 1550 N N . GLU A 1 198 ? -195.120 297.019 169.926 1.00 98.23 708 GLU A N 1
ATOM 1551 C CA . GLU A 1 198 ? -196.162 296.274 169.217 1.00 123.75 708 GLU A CA 1
ATOM 1552 C C . GLU A 1 198 ? -197.515 296.465 169.906 1.00 119.51 708 GLU A C 1
ATOM 1553 O O . GLU A 1 198 ? -197.627 296.307 171.120 1.00 106.05 708 GLU A O 1
ATOM 1559 N N . HIS A 1 199 ? -198.541 296.798 169.125 1.00 129.37 709 HIS A N 1
ATOM 1560 C CA . HIS A 1 199 ? -199.797 297.291 169.689 1.00 132.05 709 HIS A CA 1
ATOM 1561 C C . HIS A 1 199 ? -200.908 296.249 169.802 1.00 139.28 709 HIS A C 1
ATOM 1562 O O . HIS A 1 199 ? -201.684 296.271 170.758 1.00 144.01 709 HIS A O 1
ATOM 1569 N N . ASP A 1 200 ? -200.999 295.350 168.830 1.00 140.94 710 ASP A N 1
ATOM 1570 C CA . ASP A 1 200 ? -201.953 294.251 168.921 1.00 147.97 710 ASP A CA 1
ATOM 1571 C C . ASP A 1 200 ? -201.208 292.956 169.218 1.00 136.97 710 ASP A C 1
ATOM 1572 O O . ASP A 1 200 ? -200.661 292.319 168.318 1.00 132.18 710 ASP A O 1
ATOM 1577 N N . THR A 1 201 ? -201.180 292.583 170.494 1.00 134.33 711 THR A N 1
ATOM 1578 C CA . THR A 1 201 ? -200.375 291.457 170.953 1.00 136.58 711 THR A CA 1
ATOM 1579 C C . THR A 1 201 ? -201.201 290.433 171.726 1.00 134.94 711 THR A C 1
ATOM 1580 O O . THR A 1 201 ? -202.159 290.792 172.412 1.00 130.87 711 THR A O 1
ATOM 1584 N N . PRO A 1 202 ? -200.829 289.148 171.610 1.00 129.35 712 PRO A N 1
ATOM 1585 C CA . PRO A 1 202 ? -201.446 288.045 172.355 1.00 127.42 712 PRO A CA 1
ATOM 1586 C C . PRO A 1 202 ? -200.857 287.855 173.756 1.00 119.64 712 PRO A C 1
ATOM 1587 O O . PRO A 1 202 ? -201.143 286.854 174.413 1.00 122.23 712 PRO A O 1
ATOM 1591 N N . TYR A 1 203 ? -200.036 288.803 174.195 1.00 110.15 713 TYR A N 1
ATOM 1592 C CA . TYR A 1 203 ? -199.487 288.795 175.547 1.00 93.98 713 TYR A CA 1
ATOM 1593 C C . TYR A 1 203 ? -199.593 290.203 176.119 1.00 103.61 713 TYR A C 1
ATOM 1594 O O . TYR A 1 203 ? -199.752 291.164 175.364 1.00 113.56 713 TYR A O 1
ATOM 1603 N N . TYR A 1 204 ? -199.519 290.337 177.441 1.00 101.91 714 TYR A N 1
ATOM 1604 C CA . TYR A 1 204 ? -199.673 291.654 178.050 1.00 100.94 714 TYR A CA 1
ATOM 1605 C C . TYR A 1 204 ? -198.493 292.543 177.686 1.00 100.08 714 TYR A C 1
ATOM 1606 O O . TYR A 1 204 ? -197.403 292.414 178.243 1.00 102.36 714 TYR A O 1
ATOM 1615 N N . ASN A 1 205 ? -198.728 293.445 176.740 1.00 103.20 715 ASN A N 1
ATOM 1616 C CA . ASN A 1 205 ? -197.692 294.340 176.249 1.00 104.44 715 ASN A CA 1
ATOM 1617 C C . ASN A 1 205 ? -198.096 295.805 176.388 1.00 100.84 715 ASN A C 1
ATOM 1618 O O . ASN A 1 205 ? -198.356 296.475 175.388 1.00 91.52 715 ASN A O 1
ATOM 1623 N N . PRO A 1 206 ? -198.147 296.308 177.633 1.00 92.89 716 PRO A N 1
ATOM 1624 C CA . PRO A 1 206 ? -198.553 297.695 177.883 1.00 79.44 716 PRO A CA 1
ATOM 1625 C C . PRO A 1 206 ? -197.608 298.689 177.215 1.00 101.53 716 PRO A C 1
ATOM 1626 O O . PRO A 1 206 ? -196.390 298.530 177.293 1.00 128.16 716 PRO A O 1
ATOM 1630 N N . ILE A 1 207 ? -198.174 299.700 176.566 1.00 88.38 717 ILE A N 1
ATOM 1631 C CA . ILE A 1 207 ? -197.397 300.637 175.762 1.00 94.83 717 ILE A CA 1
ATOM 1632 C C . ILE A 1 207 ? -196.513 301.545 176.612 1.00 101.35 717 ILE A C 1
ATOM 1633 O O . ILE A 1 207 ? -195.341 301.753 176.297 1.00 118.32 717 ILE A O 1
ATOM 1638 N N . LYS A 1 208 ? -197.077 302.087 177.685 1.00 92.92 718 LYS A N 1
ATOM 1639 C CA . LYS A 1 208 ? -196.323 302.966 178.572 1.00 100.01 718 LYS A CA 1
ATOM 1640 C C . LYS A 1 208 ? -196.898 302.936 179.985 1.00 105.16 718 LYS A C 1
ATOM 1641 O O . LYS A 1 208 ? -197.963 303.494 180.247 1.00 99.80 718 LYS A O 1
ATOM 1647 N N . THR A 1 209 ? -196.182 302.274 180.888 1.00 104.45 719 THR A N 1
ATOM 1648 C CA . THR A 1 209 ? -196.628 302.116 182.266 1.00 94.26 719 THR A CA 1
ATOM 1649 C C . THR A 1 209 ? -195.644 302.771 183.231 1.00 102.30 719 THR A C 1
ATOM 1650 O O . THR A 1 209 ? -194.431 302.722 183.024 1.00 95.26 719 THR A O 1
ATOM 1654 N N . PHE A 1 210 ? -196.170 303.392 184.280 1.00 100.27 720 PHE A N 1
ATOM 1655 C CA . PHE A 1 210 ? -195.330 303.998 185.304 1.00 92.51 720 PHE A CA 1
ATOM 1656 C C . PHE A 1 210 ? -195.955 303.810 186.681 1.00 90.95 720 PHE A C 1
ATOM 1657 O O . PHE A 1 210 ? -197.134 304.107 186.883 1.00 79.89 720 PHE A O 1
ATOM 1665 N N . ASP A 1 211 ? -195.164 303.300 187.620 1.00 85.92 721 ASP A N 1
ATOM 1666 C CA . ASP A 1 211 ? -195.660 303.012 188.961 1.00 88.58 721 ASP A CA 1
ATOM 1667 C C . ASP A 1 211 ? -194.832 303.696 190.042 1.00 87.93 721 ASP A C 1
ATOM 1668 O O . ASP A 1 211 ? -193.607 303.763 189.957 1.00 88.98 721 ASP A O 1
ATOM 1673 N N . ILE A 1 212 ? -195.517 304.201 191.060 1.00 88.73 722 ILE A N 1
ATOM 1674 C CA . ILE A 1 212 ? -194.859 304.684 192.263 1.00 76.60 722 ILE A CA 1
ATOM 1675 C C . ILE A 1 212 ? -195.408 303.909 193.452 1.00 74.70 722 ILE A C 1
ATOM 1676 O O . ILE A 1 212 ? -196.567 304.078 193.823 1.00 87.97 722 ILE A O 1
ATOM 1681 N N . VAL A 1 213 ? -194.585 303.045 194.035 1.00 78.05 723 VAL A N 1
ATOM 1682 C CA . VAL A 1 213 ? -195.026 302.238 195.167 1.00 88.12 723 VAL A CA 1
ATOM 1683 C C . VAL A 1 213 ? -194.103 302.386 196.370 1.00 86.96 723 VAL A C 1
ATOM 1684 O O . VAL A 1 213 ? -193.049 301.754 196.426 1.00 89.08 723 VAL A O 1
ATOM 1688 N N . PRO A 1 214 ? -194.490 303.236 197.333 1.00 92.42 724 PRO A N 1
ATOM 1689 C CA . PRO A 1 214 ? -193.766 303.292 198.604 1.00 88.14 724 PRO A CA 1
ATOM 1690 C C . PRO A 1 214 ? -194.118 302.086 199.464 1.00 84.76 724 PRO A C 1
ATOM 1691 O O . PRO A 1 214 ? -195.296 301.768 199.628 1.00 83.01 724 PRO A O 1
ATOM 1695 N N . ALA A 1 215 ? -193.103 301.414 199.993 1.00 78.31 725 ALA A N 1
ATOM 1696 C CA . ALA A 1 215 ? -193.325 300.195 200.753 1.00 72.77 725 ALA A CA 1
ATOM 1697 C C . ALA A 1 215 ? -192.326 300.068 201.887 1.00 73.58 725 ALA A C 1
ATOM 1698 O O . ALA A 1 215 ? -191.242 300.650 201.837 1.00 73.46 725 ALA A O 1
ATOM 1700 N N . PHE A 1 216 ? -192.695 299.308 202.913 1.00 81.33 726 PHE A N 1
ATOM 1701 C CA . PHE A 1 216 ? -191.763 299.018 203.992 1.00 96.76 726 PHE A CA 1
ATOM 1702 C C . PHE A 1 216 ? -191.636 297.516 204.188 1.00 88.04 726 PHE A C 1
ATOM 1703 O O . PHE A 1 216 ? -192.495 296.744 203.762 1.00 94.36 726 PHE A O 1
ATOM 1711 N N . GLU A 1 217 ? -190.545 297.110 204.822 1.00 92.35 727 GLU A N 1
ATOM 17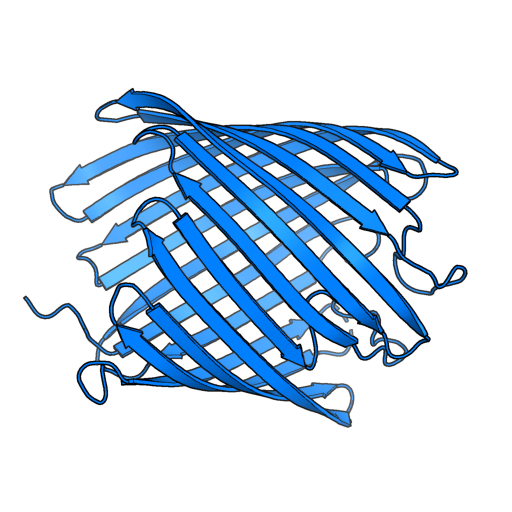12 C CA . GLU A 1 217 ? -190.336 295.715 205.167 1.00 87.64 727 GLU A CA 1
ATOM 1713 C C . GLU A 1 217 ? -189.840 295.640 206.600 1.00 80.01 727 GLU A C 1
ATOM 1714 O O . GLU A 1 217 ? -189.032 296.468 207.027 1.00 81.29 727 GLU A O 1
ATOM 1720 N N . ALA A 1 218 ? -190.337 294.660 207.345 1.00 75.40 728 ALA A N 1
ATOM 1721 C CA . ALA A 1 218 ? -189.940 294.492 208.736 1.00 73.73 728 ALA A CA 1
ATOM 1722 C C . ALA A 1 218 ? -189.501 293.060 209.008 1.00 64.90 728 ALA A C 1
ATOM 1723 O O . ALA A 1 218 ? -190.284 292.124 208.863 1.00 65.91 728 ALA A O 1
ATOM 1725 N N . SER A 1 219 ? -188.240 292.897 209.392 1.00 80.09 729 SER A N 1
ATOM 1726 C CA . SER A 1 219 ? -187.713 291.587 209.755 1.00 80.08 729 SER A CA 1
ATOM 1727 C C . SER A 1 219 ? -187.725 291.411 211.266 1.00 73.05 729 SER A C 1
ATOM 1728 O O . SER A 1 219 ? -187.002 292.102 211.982 1.00 80.74 729 SER A O 1
ATOM 1731 N N . HIS A 1 220 ? -188.554 290.494 211.751 1.00 80.22 730 HIS A N 1
ATOM 1732 C CA . HIS A 1 220 ? -188.599 290.205 213.178 1.00 82.13 730 HIS A CA 1
ATOM 1733 C C . HIS A 1 220 ? -187.917 288.877 213.477 1.00 97.00 730 HIS A C 1
ATOM 1734 O O . HIS A 1 220 ? -188.075 287.906 212.737 1.00 97.72 730 HIS A O 1
ATOM 1741 N N . LEU A 1 221 ? -187.161 288.842 214.569 1.00 105.50 731 LEU A N 1
ATOM 1742 C CA . LEU A 1 221 ? -186.396 287.657 214.935 1.00 93.54 731 LEU A CA 1
ATOM 1743 C C . LEU A 1 221 ? -187.154 286.786 215.936 1.00 91.51 731 LEU A C 1
ATOM 1744 O O . LEU A 1 221 ? -187.458 287.217 217.048 1.00 90.25 731 LEU A O 1
ATOM 1749 N N . LEU A 1 222 ? -187.454 285.557 215.530 1.00 87.39 732 LEU A N 1
ATOM 1750 C CA . LEU A 1 222 ? -188.217 284.635 216.363 1.00 99.77 732 LEU A CA 1
ATOM 1751 C C . LEU A 1 222 ? -187.326 283.908 217.368 1.00 103.03 732 LEU A C 1
ATOM 1752 O O . LEU A 1 222 ? -187.700 283.725 218.529 1.00 94.43 732 LEU A O 1
ATOM 1757 N N . TRP A 1 223 ? -186.147 283.497 216.914 1.00 93.13 733 TRP A N 1
ATOM 1758 C CA . TRP A 1 223 ? -185.208 282.777 217.763 1.00 101.47 733 TRP A CA 1
ATOM 1759 C C . TRP A 1 223 ? -183.814 282.762 217.154 1.00 95.92 733 TRP A C 1
ATOM 1760 O O . TRP A 1 223 ? -183.658 282.757 215.932 1.00 87.97 733 TRP A O 1
ATOM 1771 N N . ARG A 1 224 ? -182.803 282.757 218.015 1.00 97.03 734 ARG A N 1
ATOM 1772 C CA . ARG A 1 224 ? -181.424 282.674 217.564 1.00 109.41 734 ARG A CA 1
ATOM 1773 C C . ARG A 1 224 ? -180.526 282.117 218.655 1.00 107.03 734 ARG A C 1
ATOM 1774 O O . ARG A 1 224 ? -180.673 282.441 219.832 1.00 104.80 734 ARG A O 1
ATOM 1782 N N . SER A 1 225 ? -179.606 281.257 218.250 1.00 101.56 735 SER A N 1
ATOM 1783 C CA . SER A 1 225 ? -178.516 280.851 219.114 1.00 119.48 735 SER A CA 1
ATOM 1784 C C . SER A 1 225 ? -177.245 280.911 218.304 1.00 115.53 735 SER A C 1
ATOM 1785 O O . SER A 1 225 ? -177.008 280.053 217.460 1.00 93.14 735 SER A O 1
ATOM 1788 N N . TYR A 1 226 ? -176.453 281.950 218.536 1.00 126.41 736 TYR A N 1
ATOM 1789 C CA . TYR A 1 226 ? -175.136 282.031 217.934 1.00 137.92 736 TYR A CA 1
ATOM 1790 C C . TYR A 1 226 ? -175.212 282.119 216.391 1.00 129.88 736 TYR A C 1
ATOM 1791 O O . TYR A 1 226 ? -175.701 283.118 215.864 1.00 128.92 736 TYR A O 1
ATOM 1800 N N . GLU A 1 227 ? -174.750 281.098 215.664 1.00 125.50 737 GLU A N 1
ATOM 1801 C CA . GLU A 1 227 ? -174.697 281.197 214.190 1.00 125.42 737 GLU A CA 1
ATOM 1802 C C . GLU A 1 227 ? -175.879 280.609 213.397 1.00 119.46 737 GLU A C 1
ATOM 1803 O O . GLU A 1 227 ? -175.803 280.509 212.169 1.00 115.13 737 GLU A O 1
ATOM 1809 N N . ASN A 1 228 ? -176.957 280.216 214.068 1.00 109.46 738 ASN A N 1
ATOM 1810 C CA . ASN A 1 228 ? -178.160 279.774 213.357 1.00 108.18 738 ASN A CA 1
ATOM 1811 C C . ASN A 1 228 ? -179.423 280.410 213.937 1.00 102.60 738 ASN A C 1
ATOM 1812 O O . ASN A 1 228 ? -179.546 280.560 215.151 1.00 100.84 738 ASN A O 1
ATOM 1817 N N . SER A 1 229 ? -180.357 280.786 213.064 1.00 93.83 739 SER A N 1
ATOM 1818 C CA . SER A 1 229 ? -181.481 281.626 213.474 1.00 94.55 739 SER A CA 1
ATOM 1819 C C . SER A 1 229 ? -182.785 281.358 212.724 1.00 87.34 739 SER A C 1
ATOM 1820 O O . SER A 1 229 ? -182.846 280.525 211.817 1.00 73.46 739 SER A O 1
ATOM 1823 N N . TRP A 1 230 ? -183.822 282.094 213.116 1.00 88.23 740 TRP A N 1
ATOM 1824 C CA . TRP A 1 230 ? -185.159 281.958 212.548 1.00 81.20 740 TRP A CA 1
ATOM 1825 C C . TRP A 1 230 ? -185.896 283.291 212.607 1.00 69.72 740 TRP A C 1
ATOM 1826 O O . TRP A 1 230 ? -186.151 283.813 213.691 1.00 87.54 740 TRP A O 1
ATOM 1837 N N . GLU A 1 231 ? -186.243 283.844 211.449 1.00 76.85 741 GLU A N 1
ATOM 1838 C CA . GLU A 1 231 ? -186.915 285.141 211.415 1.00 92.15 741 GLU A CA 1
ATOM 1839 C C . GLU A 1 231 ? -188.189 285.127 210.572 1.00 84.66 741 GLU A C 1
ATOM 1840 O O . GLU A 1 231 ? -188.355 284.285 209.692 1.00 80.66 741 GLU A O 1
ATOM 1846 N N . GLN A 1 232 ? -189.089 286.065 210.850 1.00 71.55 742 GLN A N 1
ATOM 1847 C CA . GLN A 1 232 ? -190.271 286.250 210.018 1.00 81.77 742 GLN A CA 1
ATOM 1848 C C . GLN A 1 232 ? -190.214 287.597 209.308 1.00 81.11 742 GLN A C 1
ATOM 1849 O O . GLN A 1 232 ? -189.742 288.592 209.862 1.00 63.20 742 GLN A O 1
ATOM 1855 N N . ILE A 1 233 ? -190.703 287.621 208.076 1.00 79.17 743 ILE A N 1
ATOM 1856 C CA . ILE A 1 233 ? -190.644 288.820 207.261 1.00 68.06 743 ILE A CA 1
ATOM 1857 C C . ILE A 1 233 ? -192.040 289.318 206.919 1.00 66.28 743 ILE A C 1
ATOM 1858 O O . ILE A 1 233 ? -192.827 288.604 206.301 1.00 80.47 743 ILE A O 1
ATOM 1863 N N . PHE A 1 234 ? -192.348 290.542 207.330 1.00 71.25 744 PHE A N 1
ATOM 1864 C CA . PHE A 1 234 ? -193.593 291.176 206.924 1.00 73.22 744 PHE A CA 1
ATOM 1865 C C . PHE A 1 234 ? -193.302 292.395 206.063 1.00 71.68 744 PHE A C 1
ATOM 1866 O O . PHE A 1 234 ? -192.481 293.237 206.425 1.00 83.67 744 PHE A O 1
ATOM 1874 N N . SER A 1 235 ? -193.972 292.480 204.917 1.00 68.06 745 SER A N 1
ATOM 1875 C CA . SER A 1 235 ? -193.792 293.611 204.015 1.00 80.02 745 SER A CA 1
ATOM 1876 C C . SER A 1 235 ? -195.137 294.090 203.484 1.00 79.66 745 SER A C 1
ATOM 1877 O O . SER A 1 235 ? -196.040 293.287 203.242 1.00 71.25 745 SER A O 1
ATOM 1880 N N . ALA A 1 236 ? -195.263 295.401 203.308 1.00 69.17 746 ALA A N 1
ATOM 1881 C CA . ALA A 1 236 ? -196.507 295.996 202.835 1.00 75.25 746 ALA A CA 1
ATOM 1882 C C . ALA A 1 236 ? -196.239 297.243 202.001 1.00 84.32 746 ALA A C 1
ATOM 1883 O O . ALA A 1 236 ? -195.319 298.013 202.287 1.00 71.86 746 ALA A O 1
ATOM 1885 N N . GLY A 1 237 ? -197.051 297.438 200.968 1.00 72.76 747 GLY A N 1
ATOM 1886 C CA . GLY A 1 237 ? -196.891 298.575 200.084 1.00 83.89 747 GLY A CA 1
ATOM 1887 C C . GLY A 1 237 ? -198.207 299.071 199.522 1.00 85.03 747 GLY A C 1
ATOM 1888 O O . GLY A 1 237 ? -199.081 298.281 199.159 1.00 69.58 747 GLY A O 1
ATOM 1889 N N . VAL A 1 238 ? -198.350 300.392 199.471 1.00 68.74 748 VAL A N 1
ATOM 1890 C CA . VAL A 1 238 ? -199.502 301.028 198.844 1.00 65.14 748 VAL A CA 1
ATOM 1891 C C . VAL A 1 238 ? -199.013 302.104 197.887 1.00 75.33 748 VAL A C 1
ATOM 1892 O O . VAL A 1 238 ? -198.296 303.019 198.291 1.00 77.83 748 VAL A O 1
ATOM 1896 N N . GLY A 1 239 ? -199.393 301.991 196.618 1.00 75.24 749 GLY A N 1
ATOM 1897 C CA . GLY A 1 239 ? -198.937 302.931 195.610 1.00 79.77 749 GLY A CA 1
ATOM 1898 C C . GLY A 1 239 ? -199.929 303.143 194.484 1.00 76.03 749 GLY A C 1
ATOM 1899 O O . GLY A 1 239 ? -201.082 302.724 194.570 1.00 74.32 749 GLY A O 1
ATOM 1900 N N . ALA A 1 240 ? -199.475 303.801 193.422 1.00 73.59 750 ALA A N 1
ATOM 1901 C CA . ALA A 1 240 ? -200.322 304.073 192.267 1.00 78.89 750 ALA A CA 1
ATOM 1902 C C . ALA A 1 240 ? -199.665 303.598 190.975 1.00 92.41 750 ALA A C 1
ATOM 1903 O O . ALA A 1 240 ? -198.442 303.656 190.829 1.00 83.96 750 ALA A O 1
ATOM 1905 N N . SER A 1 241 ? -200.486 303.127 190.042 1.00 94.92 751 SER A N 1
ATOM 1906 C CA . SER A 1 241 ? -200.000 302.683 188.741 1.00 92.40 751 SER A CA 1
ATOM 1907 C C . SER A 1 241 ? -200.668 303.443 187.608 1.00 91.38 751 SER A C 1
ATOM 1908 O O . SER A 1 241 ? -201.895 303.481 187.513 1.00 77.54 751 SER A O 1
ATOM 1911 N N . TRP A 1 242 ? -199.857 304.037 186.740 1.00 93.53 752 TRP A N 1
ATOM 1912 C CA . TRP A 1 242 ? -200.384 304.738 185.579 1.00 89.62 752 TRP A CA 1
ATOM 1913 C C . TRP A 1 242 ? -200.114 303.969 184.292 1.00 91.76 752 TRP A C 1
ATOM 1914 O O . TRP A 1 242 ? -199.025 303.431 184.089 1.00 101.58 752 TRP A O 1
ATOM 1925 N N . GLN A 1 243 ? -201.123 303.920 183.430 1.00 92.99 753 GLN A N 1
ATOM 1926 C CA . GLN A 1 243 ? -201.001 303.302 182.118 1.00 89.03 753 GLN A CA 1
ATOM 1927 C C . GLN A 1 243 ? -201.722 304.164 181.084 1.00 102.29 753 GLN A C 1
ATOM 1928 O O . GLN A 1 243 ? -202.904 304.476 181.239 1.00 108.11 753 GLN A O 1
ATOM 1934 N N . LYS A 1 244 ? -201.000 304.553 180.038 1.00 91.90 754 LYS A N 1
ATOM 1935 C CA . LYS A 1 244 ? -201.542 305.419 178.998 1.00 107.80 754 LYS A CA 1
ATOM 1936 C C . LYS A 1 244 ? -202.716 304.731 178.305 1.00 119.97 754 LYS A C 1
ATOM 1937 O O . LYS A 1 244 ? -202.690 303.515 178.105 1.00 119.97 754 LYS A O 1
ATOM 1943 N N . HIS A 1 245 ? -203.741 305.523 177.981 1.00 111.23 755 HIS A N 1
ATOM 1944 C CA . HIS A 1 245 ? -205.037 305.053 177.473 1.00 104.68 755 HIS A CA 1
ATOM 1945 C C . HIS A 1 245 ? -205.879 304.386 178.556 1.00 108.92 755 HIS A C 1
ATOM 1946 O O . HIS A 1 245 ? -206.937 303.828 178.261 1.00 121.57 755 HIS A O 1
ATOM 1953 N N . TYR A 1 246 ? -205.424 304.444 179.805 1.00 107.18 756 TYR A N 1
ATOM 1954 C CA . TYR A 1 246 ? -206.161 303.807 180.895 1.00 101.49 756 TYR A CA 1
ATOM 1955 C C . TYR A 1 246 ? -206.109 304.589 182.206 1.00 87.87 756 TYR A C 1
ATOM 1956 O O . TYR A 1 246 ? -206.851 304.290 183.140 1.00 83.86 756 TYR A O 1
ATOM 1965 N N . GLY A 1 247 ? -205.239 305.588 182.276 1.00 86.99 757 GLY A N 1
ATOM 1966 C CA . GLY A 1 247 ? -205.173 306.440 183.449 1.00 82.45 757 GLY A CA 1
ATOM 1967 C C . GLY A 1 247 ? -204.434 305.817 184.617 1.00 94.12 757 GLY A C 1
ATOM 1968 O O . GLY A 1 247 ? -203.379 305.211 184.443 1.00 95.06 757 GLY A O 1
ATOM 1969 N N . THR A 1 248 ? -204.996 305.963 185.813 1.00 98.86 758 THR A N 1
ATOM 1970 C CA . THR A 1 248 ? -204.319 305.541 187.034 1.00 87.87 758 THR A CA 1
ATOM 1971 C C . THR A 1 248 ? -205.273 304.892 188.032 1.00 87.66 758 THR A C 1
ATOM 1972 O O . THR A 1 248 ? -206.401 305.348 188.216 1.00 89.02 758 THR A O 1
ATOM 1976 N N . ASP A 1 249 ? -204.820 303.812 188.658 1.00 90.84 759 ASP A N 1
ATOM 1977 C CA . ASP A 1 249 ? -205.505 303.270 189.821 1.00 96.58 759 ASP A CA 1
ATOM 1978 C C . ASP A 1 249 ? -204.478 302.911 190.893 1.00 102.99 759 ASP A C 1
ATOM 1979 O O . ASP A 1 249 ? -203.285 303.170 190.736 1.00 103.66 759 ASP A O 1
ATOM 1984 N N . VAL A 1 250 ? -204.950 302.312 191.979 1.00 103.92 760 VAL A N 1
ATOM 1985 C CA . VAL A 1 250 ? -204.121 302.087 193.156 1.00 103.31 760 VAL A CA 1
ATOM 1986 C C . VAL A 1 250 ? -203.381 300.744 193.102 1.00 93.28 760 VAL A C 1
ATOM 1987 O O . VAL A 1 250 ? -203.875 299.766 192.540 1.00 80.54 760 VAL A O 1
ATOM 1991 N N . VAL A 1 251 ? -202.179 300.718 193.670 1.00 72.17 761 VAL A N 1
ATOM 1992 C CA . VAL A 1 251 ? -201.417 299.485 193.812 1.00 68.02 761 VAL A CA 1
ATOM 1993 C C . VAL A 1 251 ? -201.264 299.133 195.285 1.00 56.22 761 VAL A C 1
ATOM 1994 O O . VAL A 1 251 ? -200.853 299.965 196.093 1.00 70.42 761 VAL A O 1
ATOM 1998 N N . THR A 1 252 ? -201.604 297.901 195.634 1.00 63.45 762 THR A N 1
ATOM 1999 C CA . THR A 1 252 ? -201.423 297.434 196.999 1.00 81.30 762 THR A CA 1
ATOM 2000 C C . THR A 1 252 ? -200.708 296.087 196.993 1.00 80.68 762 THR A C 1
ATOM 2001 O O . THR A 1 252 ? -200.951 295.245 196.127 1.00 74.00 762 THR A O 1
ATOM 2005 N N . GLN A 1 253 ? -199.806 295.890 197.947 1.00 81.05 763 GLN A N 1
ATOM 2006 C CA . GLN A 1 253 ? -199.061 294.640 198.007 1.00 83.80 763 GLN A CA 1
ATOM 2007 C C . GLN A 1 253 ? -198.720 294.241 199.437 1.00 76.06 763 GLN A C 1
ATOM 2008 O O . GLN A 1 253 ? -198.370 295.079 200.270 1.00 73.73 763 GLN A O 1
ATOM 2014 N N . LEU A 1 254 ? -198.840 292.945 199.708 1.00 70.58 764 LEU A N 1
ATOM 2015 C CA . LEU A 1 254 ? -198.552 292.391 201.023 1.00 67.53 764 LEU A CA 1
ATOM 2016 C C . LEU A 1 254 ? -197.722 291.128 200.890 1.00 77.12 764 LEU A C 1
ATOM 2017 O O . LEU A 1 254 ? -197.896 290.355 199.948 1.00 87.23 764 LEU A O 1
ATOM 2022 N N . GLY A 1 255 ? -196.820 290.922 201.839 1.00 73.69 765 GLY A N 1
ATOM 2023 C CA . GLY A 1 255 ? -196.018 289.719 201.866 1.00 61.57 765 GLY A CA 1
ATOM 2024 C C . GLY A 1 255 ? -195.786 289.250 203.284 1.00 70.24 765 GLY A C 1
ATOM 2025 O O . GLY A 1 255 ? -195.610 290.060 204.197 1.00 66.28 765 GLY A O 1
ATOM 2026 N N . TYR A 1 256 ? -195.811 287.935 203.474 1.00 57.71 766 TYR A N 1
ATOM 2027 C CA . TYR A 1 256 ? -195.404 287.343 204.739 1.00 65.56 766 TYR A CA 1
ATOM 2028 C C . TYR A 1 256 ? -194.539 286.121 204.487 1.00 63.94 766 TYR A C 1
ATOM 2029 O O . TYR A 1 256 ? -194.890 285.255 203.684 1.00 65.64 766 TYR A O 1
ATOM 2038 N N . GLY A 1 257 ? -193.413 286.048 205.184 1.00 63.09 767 GLY A N 1
ATOM 2039 C CA . GLY A 1 257 ? -192.478 284.959 204.986 1.00 67.93 767 GLY A CA 1
ATOM 2040 C C . GLY A 1 257 ? -191.628 284.669 206.204 1.00 63.29 767 GLY A C 1
ATOM 2041 O O . GLY A 1 257 ? -191.642 285.425 207.176 1.00 64.63 767 GLY A O 1
ATOM 2042 N N . GLN A 1 258 ? -190.894 283.562 206.154 1.00 72.95 768 GLN A N 1
ATOM 2043 C CA . GLN A 1 258 ? -189.980 283.199 207.230 1.00 70.06 768 GLN A CA 1
ATOM 2044 C C . GLN A 1 258 ? -188.661 282.672 206.692 1.00 71.31 768 GLN A C 1
ATOM 2045 O O . GLN A 1 258 ? -188.611 282.091 205.610 1.00 65.85 768 GLN A O 1
ATOM 2051 N N . ARG A 1 259 ? -187.598 282.883 207.462 1.00 94.35 769 ARG A N 1
ATOM 2052 C CA . ARG A 1 259 ? -186.259 282.444 207.089 1.00 77.00 769 ARG A CA 1
ATOM 2053 C C . ARG A 1 259 ? -185.653 281.536 208.152 1.00 81.91 769 ARG A C 1
ATOM 2054 O O . ARG A 1 259 ? -185.819 281.771 209.350 1.00 74.94 769 ARG A O 1
ATOM 2062 N N . ILE A 1 260 ? -184.955 280.498 207.703 1.00 92.68 770 ILE A N 1
ATOM 2063 C CA . ILE A 1 260 ? -184.193 279.627 208.591 1.00 88.17 770 ILE A CA 1
ATOM 2064 C C . ILE A 1 260 ? -182.744 279.558 208.124 1.00 88.63 770 ILE A C 1
ATOM 2065 O O . ILE A 1 260 ? -182.472 279.291 206.953 1.00 83.91 770 ILE A O 1
ATOM 2070 N N . SER A 1 261 ? -181.818 279.822 209.037 1.00 82.96 771 SER A N 1
ATOM 2071 C CA . SER A 1 261 ? -180.400 279.661 208.753 1.00 79.06 771 SER A CA 1
ATOM 2072 C C . SER A 1 261 ? -179.824 278.665 209.746 1.00 91.21 771 SER A C 1
ATOM 2073 O O . SER A 1 261 ? -180.040 278.804 210.946 1.00 86.96 771 SER A O 1
ATOM 2076 N N . TRP A 1 262 ? -179.109 277.655 209.254 1.00 106.07 772 TRP A N 1
ATOM 2077 C CA . TRP A 1 262 ? -178.604 276.603 210.132 1.00 88.94 772 TRP A CA 1
ATOM 2078 C C . TRP A 1 262 ? -177.167 276.186 209.828 1.00 99.91 772 TRP A C 1
ATOM 2079 O O . TRP A 1 262 ? -176.896 275.562 208.801 1.00 98.42 772 TRP A O 1
ATOM 2090 N N . ASN A 1 263 ? -176.261 276.533 210.741 1.00 115.26 773 ASN A N 1
ATOM 2091 C CA . ASN A 1 263 ? -174.849 276.148 210.671 1.00 127.12 773 ASN A CA 1
ATOM 2092 C C . ASN A 1 263 ? -174.134 276.582 209.395 1.00 124.90 773 ASN A C 1
ATOM 2093 O O . ASN A 1 263 ? -173.143 275.965 209.002 1.00 115.80 773 ASN A O 1
ATOM 2098 N N . ASP A 1 264 ? -174.638 277.637 208.758 1.00 124.61 774 ASP A N 1
ATOM 2099 C CA . ASP A 1 264 ? -174.086 278.143 207.500 1.00 113.88 774 ASP A CA 1
ATOM 2100 C C . ASP A 1 264 ? -174.068 277.062 206.417 1.00 94.71 774 ASP A C 1
ATOM 2101 O O . ASP A 1 264 ? -173.300 277.136 205.460 1.00 98.85 774 ASP A O 1
ATOM 2106 N N . VAL A 1 265 ? -174.935 276.068 206.576 1.00 105.68 775 VAL A N 1
ATOM 2107 C CA . VAL A 1 265 ? -175.014 274.929 205.671 1.00 97.66 775 VAL A CA 1
ATOM 2108 C C . VAL A 1 265 ? -176.448 274.787 205.156 1.00 90.40 775 VAL A C 1
ATOM 2109 O O . VAL A 1 265 ? -176.689 274.274 204.061 1.00 87.62 775 VAL A O 1
ATOM 2113 N N . ILE A 1 266 ? -177.397 275.270 205.952 1.00 86.63 776 ILE A N 1
ATOM 2114 C CA . ILE A 1 266 ? -178.801 275.274 205.563 1.00 79.21 776 ILE A CA 1
ATOM 2115 C C . ILE A 1 266 ? -179.353 276.691 205.515 1.00 74.97 776 ILE A C 1
ATOM 2116 O O . ILE A 1 266 ? -179.271 277.426 206.499 1.00 77.11 776 ILE A O 1
ATOM 2121 N N . ASP A 1 267 ? -179.910 277.078 204.371 1.00 74.98 777 ASP A N 1
ATOM 2122 C CA . ASP A 1 267 ? -180.695 278.304 204.297 1.00 79.49 777 ASP A CA 1
ATOM 2123 C C . ASP A 1 267 ? -181.990 278.055 203.536 1.00 88.43 777 ASP A C 1
ATOM 2124 O O . ASP A 1 267 ? -181.976 277.569 202.404 1.00 84.63 777 ASP A O 1
ATOM 2129 N N . ALA A 1 268 ? -183.108 278.395 204.167 1.00 84.58 778 ALA A N 1
ATOM 2130 C CA . ALA A 1 268 ? -184.418 278.175 203.573 1.00 90.35 778 ALA A CA 1
ATOM 2131 C C . ALA A 1 268 ? -185.363 279.324 203.893 1.00 78.67 778 ALA A C 1
ATOM 2132 O O . ALA A 1 268 ? -185.267 279.950 204.950 1.00 79.94 778 ALA A O 1
ATOM 2134 N N . GLY A 1 269 ? -186.280 279.594 202.973 1.00 73.38 779 GLY A N 1
ATOM 2135 C CA . GLY A 1 269 ? -187.252 280.651 203.158 1.00 77.25 779 GLY A CA 1
ATOM 2136 C C . GLY A 1 269 ? -188.459 280.442 202.271 1.00 68.74 779 GLY A C 1
ATOM 2137 O O . GLY A 1 269 ? -188.339 279.931 201.159 1.00 75.57 779 GLY A O 1
ATOM 2138 N N . ALA A 1 270 ? -189.628 280.829 202.770 1.00 64.69 780 ALA A N 1
ATOM 2139 C CA . ALA A 1 270 ? -190.858 280.734 201.996 1.00 58.73 780 ALA A CA 1
ATOM 2140 C C . ALA A 1 270 ? -191.700 281.968 202.242 1.00 61.98 780 ALA A C 1
ATOM 2141 O O . ALA A 1 270 ? -191.881 282.379 203.385 1.00 76.55 780 ALA A O 1
ATOM 2143 N N . THR A 1 271 ? -192.211 282.559 201.167 1.00 72.94 781 THR A N 1
ATOM 2144 C CA . THR A 1 271 ? -192.987 283.789 201.273 1.00 82.04 781 THR A CA 1
ATOM 2145 C C . THR A 1 271 ? -194.344 283.666 200.587 1.00 76.76 781 THR A C 1
ATOM 2146 O O . THR A 1 271 ? -194.443 283.174 199.463 1.00 79.63 781 THR A O 1
ATOM 2150 N N . LEU A 1 272 ? -195.389 284.111 201.277 1.00 66.23 782 LEU A N 1
ATOM 2151 C CA . LEU A 1 272 ? -196.714 284.208 200.681 1.00 73.92 782 LEU A CA 1
ATOM 2152 C C . LEU A 1 272 ? -196.965 285.641 200.226 1.00 63.22 782 LEU A C 1
ATOM 2153 O O . LEU A 1 272 ? -196.904 286.569 201.031 1.00 71.00 782 LEU A O 1
ATOM 2158 N N . ARG A 1 273 ? -197.243 285.827 198.940 1.00 69.55 783 ARG A N 1
ATOM 2159 C CA . ARG A 1 273 ? -197.382 287.176 198.399 1.00 72.16 783 ARG A CA 1
ATOM 2160 C C . ARG A 1 273 ? -198.760 287.459 197.825 1.00 71.02 783 ARG A C 1
ATOM 2161 O O . ARG A 1 273 ? -199.412 286.584 197.256 1.00 81.05 783 ARG A O 1
ATOM 2169 N N . TRP A 1 274 ? -199.189 288.704 197.989 1.00 65.59 784 TRP A N 1
ATOM 2170 C CA . TRP A 1 274 ? -200.434 289.187 197.415 1.00 68.62 784 TRP A CA 1
ATOM 2171 C C . TRP A 1 274 ? -200.194 290.557 196.792 1.00 77.00 784 TRP A C 1
ATOM 2172 O O . TRP A 1 274 ? -199.454 291.377 197.340 1.00 68.27 784 TRP A O 1
ATOM 2183 N N . GLU A 1 275 ? -200.798 290.799 195.635 1.00 88.92 785 GLU A N 1
ATOM 2184 C CA . GLU A 1 275 ? -200.713 292.113 195.013 1.00 97.07 785 GLU A CA 1
ATOM 2185 C C . GLU A 1 275 ? -201.922 292.367 194.122 1.00 92.01 785 GLU A C 1
ATOM 2186 O O . GLU A 1 275 ? -202.473 291.448 193.513 1.00 98.89 785 GLU A O 1
ATOM 2192 N N . LYS A 1 276 ? -202.338 293.625 194.070 1.00 77.27 786 LYS A N 1
ATOM 2193 C CA . LYS A 1 276 ? -203.500 294.013 193.289 1.00 88.40 786 LYS A CA 1
ATOM 2194 C C . LYS A 1 276 ? -203.216 295.331 192.582 1.00 85.02 786 LYS A C 1
ATOM 2195 O O . LYS A 1 276 ? -203.163 296.388 193.210 1.00 91.23 786 LYS A O 1
ATOM 2201 N N . ARG A 1 277 ? -203.010 295.255 191.273 1.00 91.65 787 ARG A N 1
ATOM 2202 C CA . ARG A 1 277 ? -202.730 296.437 190.472 1.00 101.67 787 ARG A CA 1
ATOM 2203 C C . ARG A 1 277 ? -203.586 296.414 189.207 1.00 92.83 787 ARG A C 1
ATOM 2204 O O . ARG A 1 277 ? -204.104 295.365 188.826 1.00 75.29 787 ARG A O 1
ATOM 2212 N N . PRO A 1 278 ? -203.760 297.576 188.562 1.00 101.82 788 PRO A N 1
ATOM 2213 C CA . PRO A 1 278 ? -204.551 297.612 187.327 1.00 94.30 788 PRO A CA 1
ATOM 2214 C C . PRO A 1 278 ? -203.799 297.102 186.098 1.00 85.53 788 PRO A C 1
ATOM 2215 O O . PRO A 1 278 ? -202.634 297.439 185.899 1.00 96.04 788 PRO A O 1
ATOM 2219 N N . TYR A 1 279 ? -204.474 296.286 185.293 1.00 93.48 789 TYR A N 1
ATOM 2220 C CA . TYR A 1 279 ? -203.970 295.878 183.985 1.00 88.94 789 TYR A CA 1
ATOM 2221 C C . TYR A 1 279 ? -205.004 296.223 182.916 1.00 102.23 789 TYR A C 1
ATOM 2222 O O . TYR A 1 279 ? -206.070 295.606 182.863 1.00 97.03 789 TYR A O 1
ATOM 2231 N N . ASP A 1 280 ? -204.686 297.199 182.068 1.00 111.35 790 ASP A N 1
ATOM 2232 C CA . ASP A 1 280 ? -205.600 297.654 181.018 1.00 110.56 790 ASP A CA 1
ATOM 2233 C C . ASP A 1 280 ? -206.978 298.022 181.563 1.00 108.17 790 ASP A C 1
ATOM 2234 O O . ASP A 1 280 ? -207.999 297.610 181.013 1.00 116.37 790 ASP A O 1
ATOM 2239 N N . GLY A 1 281 ? -207.006 298.795 182.642 1.00 92.49 791 GLY A N 1
ATOM 2240 C CA . GLY A 1 281 ? -208.267 299.239 183.204 1.00 115.62 791 GLY A CA 1
ATOM 2241 C C . GLY A 1 281 ? -208.372 299.046 184.702 1.00 118.74 791 GLY A C 1
ATOM 2242 O O . GLY A 1 281 ? -207.752 299.778 185.474 1.00 122.18 791 GLY A O 1
ATOM 2243 N N . ASP A 1 282 ? -209.162 298.061 185.117 1.00 129.11 792 ASP A N 1
ATOM 2244 C CA . ASP A 1 282 ? -209.403 297.840 186.538 1.00 145.00 792 ASP A CA 1
ATOM 2245 C C . ASP A 1 282 ? -208.514 296.723 187.086 1.00 126.16 792 ASP A C 1
ATOM 2246 O O . ASP A 1 282 ? -207.974 295.909 186.337 1.00 114.77 792 ASP A O 1
ATOM 2251 N N . ARG A 1 283 ? -208.383 296.702 188.407 1.00 112.14 793 ARG A N 1
ATOM 2252 C CA . ARG A 1 283 ? -207.403 295.887 189.107 1.00 102.46 793 ARG A CA 1
ATOM 2253 C C . ARG A 1 283 ? -207.757 294.404 189.214 1.00 103.49 793 ARG A C 1
ATOM 2254 O O . ARG A 1 283 ? -208.876 294.042 189.578 1.00 104.53 793 ARG A O 1
ATOM 2262 N N . GLU A 1 284 ? -206.788 293.554 188.890 1.00 98.32 794 GLU A N 1
ATOM 2263 C CA . GLU A 1 284 ? -206.873 292.132 189.199 1.00 109.12 794 GLU A CA 1
ATOM 2264 C C . GLU A 1 284 ? -205.873 291.800 190.304 1.00 98.27 794 GLU A C 1
ATOM 2265 O O . GLU A 1 284 ? -204.927 292.554 190.537 1.00 86.57 794 GLU A O 1
ATOM 2271 N N . HIS A 1 285 ? -206.084 290.679 190.987 1.00 72.69 795 HIS A N 1
ATOM 2272 C CA . HIS A 1 285 ? -205.248 290.323 192.130 1.00 79.07 795 HIS A CA 1
ATOM 2273 C C . HIS A 1 285 ? -204.379 289.094 191.864 1.00 73.61 795 HIS A C 1
ATOM 2274 O O . HIS A 1 285 ? -204.800 288.153 191.192 1.00 79.63 795 HIS A O 1
ATOM 2281 N N . ASN A 1 286 ? -203.162 289.110 192.399 1.00 68.45 796 ASN A N 1
ATOM 2282 C CA . ASN A 1 286 ? -202.280 287.953 192.317 1.00 65.70 796 ASN A CA 1
ATOM 2283 C C . ASN A 1 286 ? -201.913 287.433 193.697 1.00 62.93 796 ASN A C 1
ATOM 2284 O O . ASN A 1 286 ? -201.476 288.187 194.562 1.00 75.28 796 ASN A O 1
ATOM 2289 N N . LEU A 1 287 ? -202.104 286.136 193.896 1.00 65.45 797 LEU A N 1
ATOM 2290 C CA . LEU A 1 287 ? -201.743 285.490 195.147 1.00 61.32 797 LEU A CA 1
ATOM 2291 C C . LEU A 1 287 ? -200.866 284.289 194.836 1.00 57.50 797 LEU A C 1
ATOM 2292 O O . LEU A 1 287 ? -201.274 283.390 194.101 1.00 68.73 797 LEU A O 1
ATOM 2297 N N . TYR A 1 288 ? -199.656 284.272 195.383 1.00 72.06 798 TYR A N 1
ATOM 2298 C CA . TYR A 1 288 ? -198.728 283.192 195.076 1.00 71.90 798 TYR A CA 1
ATOM 2299 C C . TYR A 1 288 ? -197.726 282.936 196.193 1.00 71.08 798 TYR A C 1
ATOM 2300 O O . TYR A 1 288 ? -197.577 283.740 197.115 1.00 61.88 798 TYR A O 1
ATOM 2309 N N . VAL A 1 289 ? -197.044 281.801 196.097 1.00 85.80 799 VAL A N 1
ATOM 2310 C CA . VAL A 1 289 ? -196.044 281.414 197.079 1.00 84.09 799 VAL A CA 1
ATOM 2311 C C . VAL A 1 289 ? -194.682 281.263 196.414 1.00 78.42 799 VAL A C 1
ATOM 2312 O O . VAL A 1 289 ? -194.569 280.678 195.337 1.00 79.97 799 VAL A O 1
ATOM 2316 N N . GLU A 1 290 ? -193.659 281.820 197.054 1.00 82.48 800 GLU A N 1
ATOM 2317 C CA . GLU A 1 290 ? -192.279 281.666 196.616 1.00 65.40 800 GLU A CA 1
ATOM 2318 C C . GLU A 1 290 ? -191.488 280.935 197.686 1.00 69.55 800 GLU A C 1
ATOM 2319 O O . GLU A 1 290 ? -191.801 281.032 198.872 1.00 83.05 800 GLU A O 1
ATOM 2325 N N . PHE A 1 291 ? -190.463 280.204 197.273 1.00 63.62 801 PHE A N 1
ATOM 2326 C CA . PHE A 1 291 ? -189.553 279.603 198.231 1.00 75.37 801 PHE A CA 1
ATOM 2327 C C . PHE A 1 291 ? -188.173 279.436 197.613 1.00 78.00 801 PHE A C 1
ATOM 2328 O O . PHE A 1 291 ? -188.016 279.481 196.391 1.00 69.23 801 PHE A O 1
ATOM 2336 N N . ASP A 1 292 ? -187.177 279.247 198.470 1.00 79.53 802 ASP A N 1
ATOM 2337 C CA . ASP A 1 292 ? -185.812 279.003 198.027 1.00 75.55 802 ASP A CA 1
ATOM 2338 C C . ASP A 1 292 ? -185.050 278.262 199.112 1.00 79.05 802 ASP A C 1
ATOM 2339 O O . ASP A 1 292 ? -185.262 278.493 200.304 1.00 78.62 802 ASP A O 1
ATOM 2344 N N . MET A 1 293 ? -184.166 277.366 198.697 1.00 81.44 803 MET A N 1
ATOM 2345 C CA . MET A 1 293 ? -183.334 276.633 199.637 1.00 91.27 803 MET A CA 1
ATOM 2346 C C . MET A 1 293 ? -181.916 276.530 199.112 1.00 83.41 803 MET A C 1
ATOM 2347 O O . MET A 1 293 ? -181.699 276.278 197.927 1.00 84.05 803 MET A O 1
ATOM 2352 N N . THR A 1 294 ? -180.949 276.742 199.996 1.00 84.92 804 THR A N 1
ATOM 2353 C CA . THR A 1 294 ? -179.553 276.558 199.636 1.00 102.72 804 THR A CA 1
ATOM 2354 C C . THR A 1 294 ? -178.897 275.602 200.620 1.00 89.82 804 THR A C 1
ATOM 2355 O O . THR A 1 294 ? -178.987 275.787 201.835 1.00 89.33 804 THR A O 1
ATOM 2359 N N . PHE A 1 295 ? -178.251 274.570 200.089 1.00 85.15 805 PHE A N 1
ATOM 2360 C CA . PHE A 1 295 ? -177.544 273.605 200.917 1.00 94.03 805 PHE A CA 1
ATOM 2361 C C . PHE A 1 295 ? -176.080 273.541 200.513 1.00 90.72 805 PHE A C 1
ATOM 2362 O O . PHE A 1 295 ? -175.728 273.868 199.381 1.00 96.32 805 PHE A O 1
ATOM 2370 N N . ARG A 1 296 ? -175.230 273.129 201.446 1.00 99.46 806 ARG A N 1
ATOM 2371 C CA . ARG A 1 296 ? -173.810 272.962 201.168 1.00 100.96 806 ARG A CA 1
ATOM 2372 C C . ARG A 1 296 ? -173.371 271.584 201.634 1.00 102.49 806 ARG A C 1
ATOM 2373 O O . ARG A 1 296 ? -173.751 271.145 202.716 1.00 90.42 806 ARG A O 1
ATOM 2381 N N . PHE A 1 297 ? -172.572 270.901 200.821 1.00 132.11 807 PHE A N 1
ATOM 2382 C CA . PHE A 1 297 ? -172.356 269.476 201.030 1.00 127.63 807 PHE A CA 1
ATOM 2383 C C . PHE A 1 297 ? -171.105 268.918 200.362 1.00 154.55 807 PHE A C 1
ATOM 2384 O O . PHE A 1 297 ? -170.128 269.624 200.121 1.00 156.12 807 PHE A O 1
ATOM 2392 N N . ARG A 1 298 ? -171.179 267.623 200.069 1.00 171.93 808 ARG A N 1
ATOM 2393 C CA . ARG A 1 298 ? -170.091 266.821 199.527 1.00 171.59 808 ARG A CA 1
ATOM 2394 C C . ARG A 1 298 ? -169.735 267.213 198.097 1.00 164.92 808 ARG A C 1
ATOM 2395 O O . ARG A 1 298 ? -169.262 266.383 197.318 1.00 154.63 808 ARG A O 1
#

Radius of gyration: 20.07 Å; Cα contacts (8 Å, |Δi|>4): 819; chains: 1; bounding box: 50×40×53 Å

Secondary structure (DSSP, 8-state):
-----EEEEEEEEEEEEE-STTS-SS-EEEEEEEEPP-SSSSEEEEEEEEEEE--EEEEEEEEEEEEETTEEEEEEEEEEE-SS-EEEEEEEEEEEESSTTEEEEEEEEES-TTS-TTSGGGT--EEEEEEEEEEESSSSEEEEEEEEEEEETTS-EEEEEEEEEEEEEEE-SSEEEEE--EEEEEE---SS-SS---SEEEEEE-EEEEEEEEEEETTEEEEEEEEEEEEEEEETTTEEEEEEEEEEEEEEEETTTEEEEEEEEEEEEESSSSEEEEEEEEEEEEEEE-

B-factor: mean 111.52, std 30.19, range [49.57, 259.55]

GO terms:
  GO:0015774 polysaccharide transport (P, IDA)
  GO:0015159 polysaccharide transmembrane transporter activity (F, IDA)
  GO:0044010 single-species biofilm formation (P, IMP)
  GO:0015774 polysaccharide transport (P, IMP)
  GO:0015159 polysaccharide transmembrane transporter activity (F, IMP)

Nearest PDB structures (foldseek):
  4y25-assembly1_A  TM=1.003E+00  e=7.320E-53  Escherichia coli K-12
  4ctd-assembly1_B  TM=6.125E-01  e=1.099E-04  Escherichia coli K-12
  2qom-assembly2_B  TM=3.797E-01  e=2.931E-06  Escherichia coli O157:H7
  1a0t-assembly1_P  TM=4.436E-01  e=1.021E-02  Salmonella enterica subsp. enterica serovar Typhimurium
  9bdt-assembly1_A  TM=2.094E-01  e=1.261E+00  Homo sapiens

Sequence (290 aa):
DVHNLAELRIAGSTGIDAEGPDSGKHDVDLTTIVYSPPLKDNWRGFAGFGYADGGIVRDWLAGVEWRSRNIWLEAEYAERVFNHEHKPGARLSGWYDFNDNWRIGSQLERLSHRVPLRAMKNGVTGNSAQAYVRWYQNERRKYGVSWAFTDFSDSNQRHEVSLEGQERIWSSPYLIVDFLPSLYYEQNTEHDTPYYNPIKTFDIVPAFEASHLLWRSYENSWEQIFSAGVGASWQKHYGTDVVTQLGYGQRISWNDVIDAGATLRWEKRPYDGDREHNLYVEFDMTFRFR

Organism: Escherichia coli (strain K12) (NCBI:txid83333)

Foldseek 3Di:
DDQQAKKKKKKKKWFCQFPDFLAHGTKIKIKIKIWGGPPDPFKIKMWIKIWIDSLIKIKTKIWMWGDDAQKTWIKMKIWMDGPNDIDIKIKTKMKGADDVFKIKIKIWIWFDVVPSVPLCVVYKGKIKIKMKMKGHDDVFKIKIWIWMWMQIPVRKIKIKIKIWMWGWDDDDPFKTKIKIWMKMWMAMDDDDGPGQHAHIKIKTKTKMKMKGFDDDDDQKGKIKIKMWIKIKMQGPVAGIDIKIKIKIKMWTGDPSFKIKMKMWIKIWGDRRYHIDMTTMMIMMIMGGDD